Protein AF-A0A7S2RYT9-F1 (afdb_monomer)

pLDDT: mean 79.75, std 12.94, range [48.06, 96.94]

Mean predicted aligned error: 16.34 Å

Structure (mmCIF, N/CA/C/O backbone):
data_AF-A0A7S2RYT9-F1
#
_entry.id   AF-A0A7S2RYT9-F1
#
loop_
_atom_site.group_PDB
_atom_site.id
_atom_site.type_symbol
_atom_site.label_atom_id
_atom_site.label_alt_id
_atom_site.label_comp_id
_atom_site.label_asym_id
_atom_site.label_entity_id
_atom_site.label_seq_id
_atom_site.pdbx_PDB_ins_code
_atom_site.Cartn_x
_atom_site.Cartn_y
_atom_site.Cartn_z
_atom_site.occupancy
_atom_site.B_iso_or_equiv
_atom_site.auth_seq_id
_atom_site.auth_comp_id
_atom_site.auth_asym_id
_atom_site.auth_atom_id
_atom_site.pdbx_PDB_model_num
ATOM 1 N N . THR A 1 1 ? 2.478 -5.882 -42.757 1.00 48.06 1 THR A N 1
ATOM 2 C CA . THR A 1 1 ? 1.706 -5.914 -44.023 1.00 48.06 1 THR A CA 1
ATOM 3 C C . THR A 1 1 ? 2.138 -7.135 -44.823 1.00 48.06 1 THR A C 1
ATOM 5 O O . THR A 1 1 ? 3.184 -7.681 -44.511 1.00 48.06 1 THR A O 1
ATOM 8 N N . GLY A 1 2 ? 1.351 -7.644 -45.779 1.00 50.53 2 GLY A N 1
ATOM 9 C CA . GLY A 1 2 ? 1.711 -8.868 -46.529 1.00 50.53 2 GLY A CA 1
ATOM 10 C C . GLY A 1 2 ? 3.022 -8.771 -47.328 1.00 50.53 2 GLY A C 1
ATOM 11 O O . GLY A 1 2 ? 3.615 -9.798 -47.632 1.00 50.53 2 GLY A O 1
ATOM 12 N N . GLU A 1 3 ? 3.487 -7.551 -47.611 1.00 52.38 3 GLU A N 1
ATOM 13 C CA . GLU A 1 3 ? 4.778 -7.264 -48.254 1.00 52.38 3 GLU A CA 1
ATOM 14 C C . GLU A 1 3 ? 5.976 -7.451 -47.306 1.00 52.38 3 GLU A C 1
ATOM 16 O O . GLU A 1 3 ? 6.932 -8.114 -47.696 1.00 52.38 3 GLU A O 1
ATOM 21 N N . ASP A 1 4 ? 5.896 -7.010 -46.040 1.00 54.88 4 ASP A N 1
ATOM 22 C CA . ASP A 1 4 ? 7.002 -7.154 -45.067 1.00 54.88 4 ASP A CA 1
ATOM 23 C C . ASP A 1 4 ? 7.367 -8.624 -44.810 1.00 54.88 4 ASP A C 1
ATOM 25 O O . ASP A 1 4 ? 8.522 -8.965 -44.577 1.00 54.88 4 ASP A O 1
ATOM 29 N N . ALA A 1 5 ? 6.374 -9.519 -44.848 1.00 53.31 5 ALA A N 1
ATOM 30 C CA . ALA A 1 5 ? 6.583 -10.950 -44.628 1.00 53.31 5 ALA A CA 1
ATOM 31 C C . ALA A 1 5 ? 7.289 -11.637 -45.814 1.00 53.31 5 ALA A C 1
ATOM 33 O O . ALA A 1 5 ? 8.010 -12.612 -45.612 1.00 53.31 5 ALA A O 1
ATOM 34 N N . LEU A 1 6 ? 7.087 -11.133 -47.037 1.00 54.88 6 LEU A N 1
ATOM 35 C CA . LEU A 1 6 ? 7.753 -11.608 -48.255 1.00 54.88 6 LEU A CA 1
ATOM 36 C C . LEU A 1 6 ? 9.189 -11.077 -48.352 1.00 54.88 6 LEU A C 1
ATOM 38 O O . LEU A 1 6 ? 10.083 -11.827 -48.737 1.00 54.88 6 LEU A O 1
ATOM 42 N N . GLU A 1 7 ? 9.421 -9.826 -47.947 1.00 60.91 7 GLU A N 1
ATOM 43 C CA . GLU A 1 7 ? 10.764 -9.240 -47.839 1.00 60.91 7 GLU A CA 1
ATOM 44 C C . GLU A 1 7 ? 11.603 -9.950 -46.768 1.00 60.91 7 GLU A C 1
ATOM 46 O O . GLU A 1 7 ? 12.739 -10.339 -47.028 1.00 60.91 7 GLU A O 1
ATOM 51 N N . LEU A 1 8 ? 11.025 -10.218 -45.592 1.00 59.59 8 LEU A N 1
ATOM 52 C CA . LEU A 1 8 ? 11.724 -10.917 -44.512 1.00 59.59 8 LEU A CA 1
ATOM 53 C C . LEU A 1 8 ? 12.104 -12.355 -44.901 1.00 59.59 8 LEU A C 1
ATOM 55 O O . LEU A 1 8 ? 13.179 -12.824 -44.539 1.00 59.59 8 LEU A O 1
ATOM 59 N N . ALA A 1 9 ? 11.251 -13.051 -45.660 1.00 61.28 9 ALA A N 1
ATOM 60 C CA . ALA A 1 9 ? 11.528 -14.407 -46.134 1.00 61.28 9 ALA A CA 1
ATOM 61 C C . ALA A 1 9 ? 12.706 -14.462 -47.122 1.00 61.28 9 ALA A C 1
ATOM 63 O O . ALA A 1 9 ? 13.513 -15.382 -47.038 1.00 61.28 9 ALA A O 1
ATOM 64 N N . ALA A 1 10 ? 12.837 -13.469 -48.009 1.00 63.78 10 ALA A N 1
ATOM 65 C CA . ALA A 1 10 ? 13.975 -13.368 -48.923 1.00 63.78 10 ALA A CA 1
ATOM 66 C C . ALA A 1 10 ? 15.292 -13.085 -48.180 1.00 63.78 10 ALA A C 1
ATOM 68 O O . ALA A 1 10 ? 16.332 -13.627 -48.538 1.00 63.78 10 ALA A O 1
ATOM 69 N N . VAL A 1 11 ? 15.233 -12.290 -47.107 1.00 65.00 11 VAL A N 1
ATOM 70 C CA . VAL A 1 11 ? 16.397 -11.976 -46.264 1.00 65.00 11 VAL A CA 1
ATOM 71 C C . VAL A 1 11 ? 16.852 -13.188 -45.441 1.00 65.00 11 VAL A C 1
ATOM 73 O O . VAL A 1 11 ? 18.042 -13.332 -45.183 1.00 65.00 11 VAL A O 1
ATOM 76 N N . ILE A 1 12 ? 15.940 -14.089 -45.051 1.00 67.06 12 ILE A N 1
ATOM 77 C CA . ILE A 1 12 ? 16.274 -15.290 -44.263 1.00 67.06 12 ILE A CA 1
ATOM 78 C C . ILE A 1 12 ? 17.192 -16.256 -45.027 1.00 67.06 12 ILE A C 1
ATOM 80 O O . ILE A 1 12 ? 18.075 -16.854 -44.409 1.00 67.06 12 ILE A O 1
ATOM 84 N N . ASP A 1 13 ? 17.040 -16.368 -46.348 1.00 68.94 13 ASP A N 1
ATOM 85 C CA . ASP A 1 13 ? 17.908 -17.208 -47.191 1.00 68.94 13 ASP A CA 1
ATOM 86 C C . ASP A 1 13 ? 19.338 -16.644 -47.326 1.00 68.94 13 ASP A C 1
ATOM 88 O O . ASP A 1 13 ? 20.261 -17.372 -47.697 1.00 68.94 13 ASP A O 1
ATOM 92 N N . GLU A 1 14 ? 19.544 -15.372 -46.973 1.00 70.88 14 GLU A N 1
ATOM 93 C CA . GLU A 1 14 ? 20.850 -14.705 -46.937 1.00 70.88 14 GLU A CA 1
ATOM 94 C C . GLU A 1 14 ? 21.497 -14.736 -45.538 1.00 70.88 14 GLU A C 1
ATOM 96 O O . GLU A 1 14 ? 22.590 -14.206 -45.351 1.00 70.88 14 GLU A O 1
ATOM 101 N N . ILE A 1 15 ? 20.868 -15.372 -44.537 1.00 79.81 15 ILE A N 1
ATOM 102 C CA . ILE A 1 15 ? 21.403 -15.420 -43.170 1.00 79.81 15 ILE A CA 1
ATOM 103 C C . ILE A 1 15 ? 22.476 -16.502 -43.038 1.00 79.81 15 ILE A C 1
ATOM 105 O O . ILE A 1 15 ? 22.237 -17.703 -43.185 1.00 79.81 15 ILE A O 1
ATOM 109 N N . TRP A 1 16 ? 23.670 -16.072 -42.645 1.00 86.25 16 TRP A N 1
ATOM 110 C CA . TRP A 1 16 ? 24.762 -16.970 -42.295 1.00 86.25 16 TRP A CA 1
ATOM 111 C C . TRP A 1 16 ? 24.554 -17.610 -40.913 1.00 86.25 16 TRP A C 1
ATOM 113 O O . TRP A 1 16 ? 24.060 -16.961 -39.986 1.00 86.25 16 TRP A O 1
ATOM 123 N N . PRO A 1 17 ? 24.996 -18.867 -40.715 1.00 86.94 17 PRO A N 1
ATOM 124 C CA . PRO A 1 17 ? 25.180 -19.424 -39.381 1.00 86.94 17 PRO A CA 1
ATOM 125 C C . PRO A 1 17 ? 26.008 -18.475 -38.511 1.00 86.94 17 PRO A C 1
ATOM 127 O O . PRO A 1 17 ? 26.997 -17.918 -38.982 1.00 86.94 17 PRO A O 1
ATOM 130 N N . LEU A 1 18 ? 25.648 -18.337 -37.233 1.00 84.00 18 LEU A N 1
ATOM 131 C CA . LEU A 1 18 ? 26.269 -17.375 -36.312 1.00 84.00 18 LEU A CA 1
ATOM 132 C C . LEU A 1 18 ? 27.807 -17.452 -36.289 1.00 84.00 18 LEU A C 1
ATOM 134 O O . LEU A 1 18 ? 28.479 -16.439 -36.149 1.00 84.00 18 LEU A O 1
ATOM 138 N N . GLN A 1 19 ? 28.372 -18.649 -36.448 1.00 87.94 19 GLN A N 1
ATOM 139 C CA . GLN A 1 19 ? 29.818 -18.885 -36.443 1.00 87.94 19 GLN A CA 1
ATOM 140 C C . GLN A 1 19 ? 30.540 -18.341 -37.686 1.00 87.94 19 GLN A C 1
ATOM 142 O O . GLN A 1 19 ? 31.763 -18.238 -37.674 1.00 87.94 19 GLN A O 1
ATOM 147 N N . LEU A 1 20 ? 29.801 -18.057 -38.760 1.00 88.00 20 LEU A N 1
ATOM 148 C CA . LEU A 1 20 ? 30.312 -17.556 -40.037 1.00 88.00 20 LEU A CA 1
ATOM 149 C C . LEU A 1 20 ? 30.066 -16.056 -40.228 1.00 88.00 20 LEU A C 1
ATOM 151 O O . LEU A 1 20 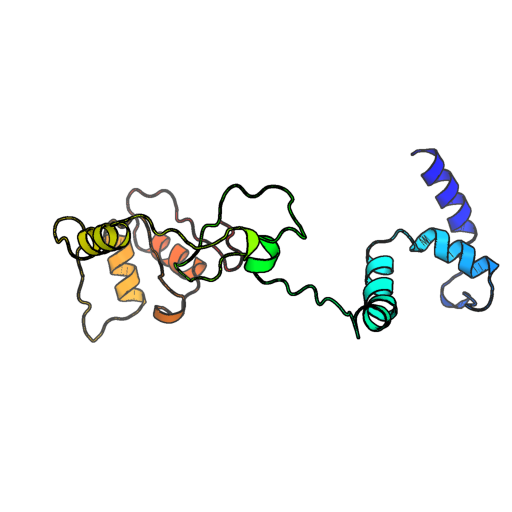? 30.505 -15.507 -41.234 1.00 88.00 20 LEU A O 1
ATOM 155 N N . VAL A 1 21 ? 29.393 -15.407 -39.275 1.00 88.50 21 VAL A N 1
ATOM 156 C CA . VAL A 1 21 ? 29.177 -13.960 -39.292 1.00 88.50 21 VAL A CA 1
ATOM 157 C C . VAL A 1 21 ? 30.508 -13.244 -39.073 1.00 88.50 21 VAL A C 1
ATOM 159 O O . VAL A 1 21 ? 31.136 -13.392 -38.021 1.00 88.50 21 VAL A O 1
ATOM 162 N N . ASP A 1 22 ? 30.920 -12.434 -40.048 1.00 88.69 22 ASP A N 1
ATOM 163 C CA . ASP A 1 22 ? 32.073 -11.542 -39.916 1.00 88.69 22 ASP A CA 1
ATOM 164 C C . ASP A 1 22 ? 31.611 -10.121 -39.580 1.00 88.69 22 ASP A C 1
ATOM 166 O O . ASP A 1 22 ? 31.038 -9.413 -40.404 1.00 88.69 22 ASP A O 1
ATOM 170 N N . LEU A 1 23 ? 31.920 -9.670 -38.363 1.00 88.69 23 LEU A N 1
ATOM 171 C CA . LEU A 1 23 ? 31.575 -8.327 -37.883 1.00 88.69 23 LEU A CA 1
ATOM 172 C C . LEU A 1 23 ? 32.286 -7.197 -38.648 1.00 88.69 23 LEU A C 1
ATOM 174 O O . LEU A 1 23 ? 31.945 -6.028 -38.469 1.00 88.69 23 LEU A O 1
ATOM 178 N N . LYS A 1 24 ? 33.304 -7.513 -39.457 1.00 92.06 24 LYS A N 1
ATOM 179 C CA . LYS A 1 24 ? 34.012 -6.545 -40.307 1.00 92.06 24 LYS A CA 1
ATOM 180 C C . LYS A 1 24 ? 33.413 -6.436 -41.707 1.00 92.06 24 LYS A C 1
ATOM 182 O O . LYS A 1 24 ? 33.780 -5.517 -42.440 1.00 92.06 24 LYS A O 1
ATOM 187 N N . ASP A 1 25 ? 32.525 -7.354 -42.079 1.00 92.00 25 ASP A N 1
ATOM 188 C CA . ASP A 1 25 ? 31.841 -7.341 -43.364 1.00 92.00 25 ASP A CA 1
ATOM 189 C C . ASP A 1 25 ? 30.588 -6.459 -43.281 1.00 92.00 25 ASP A C 1
ATOM 191 O O . ASP A 1 25 ? 29.583 -6.795 -42.652 1.00 92.00 25 ASP A O 1
ATOM 195 N N . MET A 1 26 ? 30.654 -5.295 -43.925 1.00 89.31 26 MET A N 1
ATOM 196 C CA . MET A 1 26 ? 29.582 -4.301 -43.881 1.00 89.31 26 MET A CA 1
ATOM 197 C C . MET A 1 26 ? 28.288 -4.776 -44.546 1.00 89.31 26 MET A C 1
ATOM 199 O O . MET A 1 26 ? 27.216 -4.331 -44.135 1.00 89.31 26 MET A O 1
ATOM 203 N N . GLU A 1 27 ? 28.360 -5.669 -45.535 1.00 86.44 27 GLU A N 1
ATOM 204 C CA . GLU A 1 27 ? 27.159 -6.187 -46.195 1.00 86.44 27 GLU A CA 1
ATOM 205 C C . GLU A 1 27 ? 26.425 -7.164 -45.268 1.00 86.44 27 GLU A C 1
ATOM 207 O O . GLU A 1 27 ? 25.215 -7.033 -45.075 1.00 86.44 27 GLU A O 1
ATOM 212 N N . GLN A 1 28 ? 27.158 -8.049 -44.577 1.00 88.19 28 GLN A N 1
ATOM 213 C CA . GLN A 1 28 ? 26.574 -8.930 -43.554 1.00 88.19 28 GLN A CA 1
ATOM 214 C C . GLN A 1 28 ? 25.973 -8.126 -42.397 1.00 88.19 28 GLN A C 1
ATOM 216 O O . GLN A 1 28 ? 24.849 -8.380 -41.959 1.00 88.19 28 GLN A O 1
ATOM 221 N N . MET A 1 29 ? 26.692 -7.105 -41.925 1.00 89.88 29 MET A N 1
ATOM 222 C CA . MET A 1 29 ? 26.221 -6.256 -40.832 1.00 89.88 29 MET A CA 1
ATOM 223 C C . MET A 1 29 ? 24.966 -5.463 -41.198 1.00 89.88 29 MET A C 1
ATOM 225 O O . MET A 1 29 ? 24.113 -5.247 -40.337 1.00 89.88 29 MET A O 1
ATOM 229 N N . LYS A 1 30 ? 24.809 -5.057 -42.461 1.00 87.50 30 LYS A N 1
ATOM 230 C CA . LYS A 1 30 ? 23.612 -4.358 -42.938 1.00 87.50 30 LYS A CA 1
ATOM 231 C C . LYS A 1 30 ? 22.374 -5.255 -42.899 1.00 87.50 30 LYS A C 1
ATOM 233 O O . LYS A 1 30 ? 21.328 -4.806 -42.430 1.00 87.50 30 LYS A O 1
ATOM 238 N N . VAL A 1 31 ? 22.509 -6.513 -43.323 1.00 87.00 31 VAL A N 1
ATOM 239 C CA . VAL A 1 31 ? 21.436 -7.519 -43.247 1.00 87.00 31 VAL A CA 1
ATOM 240 C C . VAL A 1 31 ? 21.038 -7.772 -41.791 1.00 87.00 31 VAL A C 1
ATOM 242 O O . VAL A 1 31 ? 19.865 -7.666 -41.430 1.00 87.00 31 VAL A O 1
ATOM 245 N N . LEU A 1 32 ? 22.018 -8.010 -40.914 1.00 88.06 32 LEU A N 1
ATOM 246 C CA . LEU A 1 32 ? 21.767 -8.215 -39.483 1.00 88.06 32 LEU A CA 1
ATOM 247 C C . LEU A 1 32 ? 21.120 -6.991 -38.827 1.00 88.06 32 LEU A C 1
ATOM 249 O O . LEU A 1 32 ? 20.212 -7.135 -38.011 1.00 88.06 32 LEU A O 1
ATOM 253 N N . TYR A 1 33 ? 21.540 -5.782 -39.200 1.00 87.50 33 TYR A N 1
ATOM 254 C CA . TYR A 1 33 ? 20.943 -4.554 -38.688 1.00 87.50 33 TYR A CA 1
ATOM 255 C C . TYR A 1 33 ? 19.464 -4.439 -39.068 1.00 87.50 33 TYR A C 1
ATOM 257 O O . TYR A 1 33 ? 18.642 -4.132 -38.208 1.00 87.50 33 TYR A O 1
ATOM 265 N N . GLN A 1 34 ? 19.091 -4.724 -40.317 1.00 86.12 34 GLN A N 1
ATOM 266 C CA . GLN A 1 34 ? 17.688 -4.680 -40.744 1.00 86.12 34 GLN A CA 1
ATOM 267 C C . GLN A 1 34 ? 16.808 -5.650 -39.942 1.00 86.12 34 GLN A C 1
ATOM 269 O O . GLN A 1 34 ? 15.707 -5.279 -39.539 1.00 86.12 34 GLN A O 1
ATOM 274 N N . LEU A 1 35 ? 17.323 -6.846 -39.640 1.00 85.94 35 LEU A N 1
ATOM 275 C CA . LEU A 1 35 ? 16.614 -7.867 -38.864 1.00 85.94 35 LEU A CA 1
ATOM 276 C C . LEU A 1 35 ? 16.501 -7.527 -37.372 1.00 85.94 35 LEU A C 1
ATOM 278 O O . LEU A 1 35 ? 15.471 -7.784 -36.751 1.00 85.94 35 LEU A O 1
ATOM 282 N N . LEU A 1 36 ? 17.564 -6.978 -36.781 1.00 88.75 36 LEU A N 1
ATOM 283 C CA . LEU A 1 36 ? 17.687 -6.846 -35.327 1.00 88.75 36 LEU A CA 1
ATOM 284 C C . LEU A 1 36 ? 17.327 -5.453 -34.795 1.00 88.75 36 LEU A C 1
ATOM 286 O O . LEU A 1 36 ? 16.941 -5.334 -33.635 1.00 88.75 36 LEU A O 1
ATOM 290 N N . SER A 1 37 ? 17.426 -4.402 -35.616 1.00 87.94 37 SER A N 1
ATOM 291 C CA . SER A 1 37 ? 17.282 -2.995 -35.186 1.00 87.94 37 SER A CA 1
ATOM 292 C C . SER A 1 37 ? 15.927 -2.646 -34.570 1.00 87.94 37 SER A C 1
ATOM 294 O O . SER A 1 37 ? 15.848 -1.716 -33.774 1.00 87.94 37 SER A O 1
ATOM 296 N N . HIS A 1 38 ? 14.874 -3.392 -34.904 1.00 85.19 38 HIS A N 1
ATOM 297 C CA . HIS A 1 38 ? 13.521 -3.165 -34.390 1.00 85.19 38 HIS A CA 1
ATOM 298 C C . HIS A 1 38 ? 13.123 -4.146 -33.279 1.00 85.19 38 HIS A C 1
ATOM 300 O O . HIS A 1 38 ? 12.004 -4.070 -32.769 1.00 85.19 38 HIS A O 1
ATOM 306 N N . LEU A 1 39 ? 14.010 -5.071 -32.888 1.00 88.75 39 LEU A N 1
ATOM 307 C CA . LEU A 1 39 ? 13.729 -6.008 -31.805 1.00 88.75 39 LEU A CA 1
ATOM 308 C C . LEU A 1 39 ? 13.870 -5.300 -30.451 1.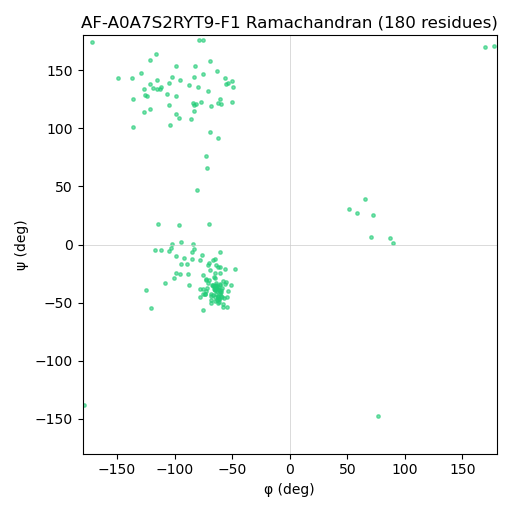00 88.75 39 LEU A C 1
ATOM 310 O O . LEU A 1 39 ? 14.964 -4.822 -30.137 1.00 88.75 39 LEU A O 1
ATOM 314 N N . PRO A 1 40 ? 12.821 -5.281 -29.604 1.00 89.81 40 PRO A N 1
ATOM 315 C CA . PRO A 1 40 ? 12.841 -4.546 -28.339 1.00 89.81 40 PRO A CA 1
ATOM 316 C C . PRO A 1 40 ? 14.029 -4.897 -27.440 1.00 89.81 40 PRO A C 1
ATOM 318 O O . PRO A 1 40 ? 14.649 -4.008 -26.876 1.00 89.81 40 PRO A O 1
ATOM 321 N N . HIS A 1 41 ? 14.394 -6.178 -27.369 1.00 92.69 41 HIS A N 1
ATOM 322 C CA . HIS A 1 41 ? 15.494 -6.681 -26.535 1.00 92.69 41 HIS A CA 1
ATOM 323 C C . HIS A 1 41 ? 16.870 -6.198 -27.024 1.00 92.69 41 HIS A C 1
ATOM 325 O O . HIS A 1 41 ? 17.764 -5.944 -26.223 1.00 92.69 41 HIS A O 1
ATOM 331 N N . VAL A 1 42 ? 17.047 -6.066 -28.344 1.00 92.81 42 VAL A N 1
ATOM 332 C CA . VAL A 1 42 ? 18.294 -5.561 -28.941 1.00 92.81 42 VAL A CA 1
ATOM 333 C C . VAL A 1 42 ? 18.401 -4.058 -28.720 1.00 92.81 42 VAL A C 1
ATOM 335 O O . VAL A 1 42 ? 19.462 -3.570 -28.340 1.00 92.81 42 VAL A O 1
ATOM 338 N N . VAL A 1 43 ? 17.294 -3.335 -28.909 1.00 92.69 43 VAL A N 1
ATOM 339 C CA . VAL A 1 43 ? 17.211 -1.895 -28.641 1.00 92.69 43 VAL A CA 1
ATOM 340 C C . VAL A 1 43 ? 17.486 -1.604 -27.167 1.00 92.69 43 VAL A C 1
ATOM 342 O O . VAL A 1 43 ? 18.302 -0.740 -26.865 1.00 92.69 43 VAL A O 1
ATOM 345 N N . GLU A 1 44 ? 16.861 -2.347 -26.255 1.00 92.88 44 GLU A N 1
ATOM 346 C CA . GLU A 1 44 ? 17.080 -2.234 -24.811 1.00 92.88 44 GLU A CA 1
ATOM 347 C C . GLU A 1 44 ? 18.551 -2.466 -24.450 1.00 92.88 44 GLU A C 1
ATOM 349 O O . GLU A 1 44 ? 19.164 -1.611 -23.815 1.00 92.88 44 GLU A O 1
ATOM 354 N N . HIS A 1 45 ? 19.149 -3.564 -24.926 1.00 93.38 45 HIS A N 1
ATOM 355 C CA . HIS A 1 45 ? 20.558 -3.856 -24.675 1.00 93.38 45 HIS A CA 1
ATOM 356 C C . HIS A 1 45 ? 21.489 -2.771 -25.236 1.00 93.38 45 HIS A C 1
ATOM 358 O O . HIS A 1 45 ? 22.429 -2.351 -24.562 1.00 93.38 45 HIS A O 1
ATOM 364 N N . TYR A 1 46 ? 21.220 -2.284 -26.452 1.00 92.44 46 TYR A N 1
ATOM 365 C CA . TYR A 1 46 ? 22.000 -1.215 -27.074 1.00 92.44 46 TYR A CA 1
ATOM 366 C C . TYR A 1 46 ? 21.930 0.090 -26.270 1.00 92.44 46 TYR A C 1
ATOM 368 O O . TYR A 1 46 ? 22.955 0.724 -26.007 1.00 92.44 46 TYR A O 1
ATOM 376 N N . LEU A 1 47 ? 20.723 0.477 -25.854 1.00 91.00 47 LEU A N 1
ATOM 377 C CA . LEU A 1 47 ? 20.511 1.675 -25.054 1.00 91.00 47 LEU A CA 1
ATOM 378 C C . LEU A 1 47 ? 21.200 1.565 -23.692 1.00 91.00 47 LEU A C 1
ATOM 380 O O . LEU A 1 47 ? 21.934 2.475 -23.328 1.00 91.00 47 LEU A O 1
ATOM 384 N N . ASP A 1 48 ? 21.029 0.456 -22.977 1.00 90.75 48 ASP A N 1
ATOM 385 C CA . ASP A 1 48 ? 21.537 0.296 -21.610 1.00 90.75 48 ASP A CA 1
ATOM 386 C C . ASP A 1 48 ? 23.054 0.070 -21.543 1.00 90.75 48 ASP A C 1
ATOM 388 O O . ASP A 1 48 ? 23.733 0.607 -20.671 1.00 90.75 48 ASP A O 1
ATOM 392 N N . SER A 1 49 ? 23.620 -0.690 -22.485 1.00 93.19 49 SER A N 1
ATOM 393 C CA . SER A 1 49 ? 25.043 -1.058 -22.445 1.00 93.19 49 SER A CA 1
ATOM 394 C C . SER A 1 49 ? 25.964 -0.052 -23.134 1.00 93.19 49 SER A C 1
ATOM 396 O O . SER A 1 49 ? 27.144 0.012 -22.790 1.00 93.19 49 SER A O 1
ATOM 398 N N . PHE A 1 50 ? 25.458 0.725 -24.100 1.00 90.69 50 PHE A N 1
ATOM 399 C CA . PHE A 1 50 ? 26.290 1.625 -24.908 1.00 90.69 50 PHE A CA 1
ATOM 400 C C . PHE A 1 50 ? 25.858 3.086 -24.790 1.00 90.69 50 PHE A C 1
ATOM 402 O O . PHE A 1 50 ? 26.675 3.927 -24.427 1.00 90.69 50 PHE A O 1
ATOM 409 N N . ILE A 1 51 ? 24.586 3.399 -25.059 1.00 91.25 51 ILE A N 1
ATOM 410 C CA . ILE A 1 51 ? 24.140 4.799 -25.143 1.00 91.25 51 ILE A CA 1
ATOM 411 C C . ILE A 1 51 ? 24.021 5.447 -23.765 1.00 91.25 51 ILE A C 1
ATOM 413 O O . ILE A 1 51 ? 24.655 6.467 -23.512 1.00 91.25 51 ILE A O 1
ATOM 417 N N . PHE A 1 52 ? 23.237 4.873 -22.855 1.00 87.69 52 PHE A N 1
ATOM 418 C CA . PHE A 1 52 ? 22.959 5.469 -21.551 1.00 87.69 52 PHE A CA 1
ATOM 419 C C . PHE A 1 52 ? 24.208 5.676 -20.689 1.00 87.69 52 PHE A C 1
ATOM 421 O O . PHE A 1 52 ? 24.314 6.750 -20.098 1.00 87.69 52 PHE A O 1
ATOM 428 N N . PRO A 1 53 ? 25.194 4.765 -20.624 1.00 86.81 53 PRO A N 1
ATOM 429 C CA . PRO A 1 53 ? 26.422 5.029 -19.882 1.00 86.81 53 PRO A CA 1
ATOM 430 C C . PRO A 1 53 ? 27.166 6.267 -20.397 1.00 86.81 53 PRO A C 1
ATOM 432 O O . PRO A 1 53 ? 27.684 7.044 -19.598 1.00 86.81 53 PRO A O 1
ATOM 435 N N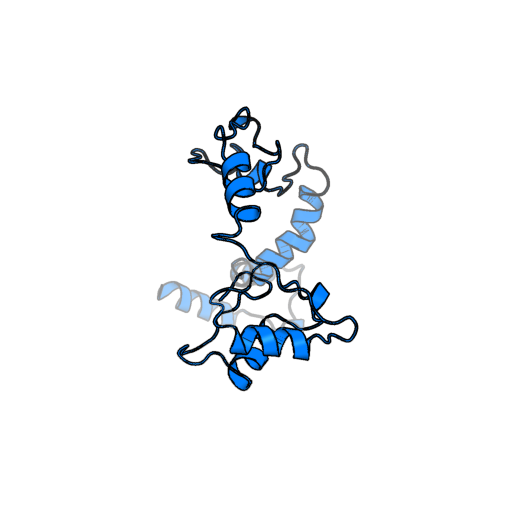 . GLU A 1 54 ? 27.176 6.497 -21.712 1.00 83.25 54 GLU A N 1
ATOM 436 C CA . GLU A 1 54 ? 27.838 7.654 -22.320 1.00 83.25 54 GLU A CA 1
ATOM 437 C C . GLU A 1 54 ? 27.008 8.940 -22.167 1.00 83.25 54 GLU A C 1
ATOM 439 O O . GLU A 1 54 ? 27.529 9.982 -21.769 1.00 83.25 54 GLU A O 1
ATOM 444 N N . THR A 1 55 ? 25.697 8.877 -22.418 1.00 79.50 55 THR A N 1
ATOM 445 C CA . THR A 1 55 ? 24.819 10.060 -22.448 1.00 79.50 55 THR A CA 1
ATOM 446 C C . THR A 1 55 ? 24.199 10.427 -21.099 1.00 79.50 55 THR A C 1
ATOM 448 O O . THR A 1 55 ? 23.684 11.535 -20.935 1.00 79.50 55 THR A O 1
ATOM 451 N N . CYS A 1 56 ? 24.200 9.514 -20.128 1.00 71.50 56 CYS A N 1
ATOM 452 C CA . CYS A 1 56 ? 23.563 9.702 -18.820 1.00 71.50 56 CYS A CA 1
ATOM 453 C C . CYS A 1 56 ? 24.568 9.795 -17.659 1.00 71.50 56 CYS A C 1
ATOM 455 O O . CYS A 1 56 ? 24.154 10.100 -16.541 1.00 71.50 56 CYS A O 1
ATOM 457 N N . ALA A 1 57 ? 25.877 9.610 -17.890 1.00 69.06 57 ALA A N 1
ATOM 458 C CA . ALA A 1 57 ? 26.899 9.770 -16.846 1.00 69.06 57 ALA A CA 1
ATOM 459 C C . ALA A 1 57 ? 26.972 11.206 -16.294 1.00 69.06 57 ALA A C 1
ATOM 461 O O . ALA A 1 57 ? 27.101 11.411 -15.082 1.00 69.06 57 ALA A O 1
ATOM 462 N N . HIS A 1 58 ? 26.857 12.212 -17.167 1.00 63.59 58 HIS A N 1
ATOM 463 C CA . HIS A 1 58 ? 26.861 13.629 -16.801 1.00 63.59 58 HIS A CA 1
ATOM 464 C C . HIS A 1 58 ? 25.768 14.377 -17.563 1.00 63.59 58 HIS A C 1
ATOM 466 O O . HIS A 1 58 ? 25.937 14.739 -18.723 1.00 63.59 58 HIS A O 1
ATOM 472 N N . GLN A 1 59 ? 24.652 14.649 -16.891 1.00 58.19 59 GLN A N 1
ATOM 473 C CA . GLN A 1 59 ? 23.612 15.535 -17.406 1.00 58.19 59 GLN A CA 1
ATOM 474 C C . GLN A 1 59 ? 23.557 16.800 -16.550 1.00 58.19 59 GLN A C 1
ATOM 476 O O . GLN A 1 59 ? 23.572 16.726 -15.321 1.00 58.19 59 GLN A O 1
ATOM 481 N N . GLY A 1 60 ? 23.492 17.968 -17.200 1.00 59.66 60 GLY A N 1
ATOM 482 C CA . GLY A 1 60 ? 23.291 19.254 -16.516 1.00 59.66 60 GLY A CA 1
ATOM 483 C C . GLY A 1 60 ? 21.929 19.356 -15.816 1.00 59.66 60 GLY A C 1
ATOM 484 O O . GLY A 1 60 ? 21.759 20.177 -14.920 1.00 59.66 60 GLY A O 1
ATOM 485 N N . LEU A 1 61 ? 20.991 18.485 -16.193 1.00 57.25 61 LEU A N 1
ATOM 486 C CA . LEU A 1 61 ? 19.696 18.274 -15.564 1.00 57.25 61 LEU A CA 1
ATOM 487 C C . LEU A 1 61 ? 19.570 16.778 -15.257 1.00 57.25 61 LEU A C 1
ATOM 489 O O . LEU A 1 61 ? 19.545 15.967 -16.176 1.00 57.25 61 LEU A O 1
ATOM 493 N N . LYS A 1 62 ? 19.519 16.404 -13.977 1.00 57.06 62 LYS A N 1
ATOM 494 C CA . LYS A 1 62 ? 19.171 15.036 -13.580 1.00 57.06 62 LYS A CA 1
ATOM 495 C C . LYS A 1 62 ? 17.656 14.923 -13.557 1.00 57.06 62 LYS A C 1
ATOM 497 O O . LYS A 1 62 ? 17.028 15.620 -12.771 1.00 57.06 62 LYS A O 1
ATOM 502 N N . LEU A 1 63 ? 17.093 14.023 -14.357 1.00 55.78 63 LEU A N 1
ATOM 503 C CA . LEU A 1 63 ? 15.719 13.569 -14.156 1.00 55.78 63 LEU A CA 1
ATOM 504 C C . LEU A 1 63 ? 15.696 12.744 -12.866 1.00 55.78 63 LEU A C 1
ATOM 506 O O . LEU A 1 63 ? 16.099 11.582 -12.848 1.00 55.78 63 LEU A O 1
ATOM 510 N N . SER A 1 64 ? 15.310 13.373 -11.760 1.00 55.56 64 SER A N 1
ATOM 511 C CA . SER A 1 64 ? 15.104 12.686 -10.492 1.00 55.56 64 SER A CA 1
ATOM 512 C C . SER A 1 64 ? 13.620 12.381 -10.378 1.00 55.56 64 SER A C 1
ATOM 514 O O . SER A 1 64 ? 12.817 13.279 -10.156 1.00 55.56 64 SER A O 1
ATOM 516 N N . ALA A 1 65 ? 13.238 11.112 -10.504 1.00 55.00 65 ALA A N 1
ATOM 517 C CA . ALA A 1 65 ? 11.852 10.696 -10.326 1.00 55.00 65 ALA A CA 1
ATOM 518 C C . ALA A 1 65 ? 11.463 10.734 -8.836 1.00 55.00 65 ALA A C 1
ATOM 520 O O . ALA A 1 65 ? 11.400 9.707 -8.165 1.00 55.00 65 ALA A O 1
ATOM 521 N N . CYS A 1 66 ? 11.224 11.927 -8.292 1.00 62.69 66 CYS A N 1
ATOM 522 C CA . CYS A 1 66 ? 10.451 12.089 -7.066 1.00 62.69 66 CYS A CA 1
ATOM 523 C C . CYS A 1 66 ? 9.013 12.482 -7.433 1.00 62.69 66 CYS A C 1
ATOM 525 O O . CYS A 1 66 ? 8.767 13.074 -8.486 1.00 62.69 66 CYS A O 1
ATOM 527 N N . GLY A 1 67 ? 8.040 12.169 -6.570 1.00 61.75 67 GLY A N 1
ATOM 528 C CA . GLY A 1 67 ? 6.628 12.500 -6.822 1.00 61.75 67 GLY A CA 1
ATOM 529 C C . GLY A 1 67 ? 6.378 13.997 -7.071 1.00 61.75 67 GLY A C 1
ATOM 530 O O . GLY A 1 67 ? 5.403 14.362 -7.723 1.00 61.75 67 GLY A O 1
ATOM 531 N N . GLN A 1 68 ? 7.293 14.859 -6.620 1.00 65.19 68 GLN A N 1
ATOM 532 C CA . GLN A 1 68 ? 7.269 16.294 -6.875 1.00 65.19 68 GLN A CA 1
ATOM 533 C C . GLN A 1 68 ? 7.623 16.644 -8.333 1.00 65.19 68 GLN A C 1
ATOM 535 O O . GLN A 1 68 ? 6.986 17.521 -8.907 1.00 65.19 68 GLN A O 1
ATOM 540 N N . GLU A 1 69 ? 8.566 15.939 -8.970 1.00 69.00 69 GLU A N 1
ATOM 541 C CA . GLU A 1 69 ? 8.888 16.156 -10.392 1.00 69.00 69 GLU A CA 1
ATOM 542 C C . GLU A 1 69 ? 7.798 15.617 -11.323 1.00 69.00 69 GLU A C 1
ATOM 544 O O . GLU A 1 69 ? 7.526 16.220 -12.361 1.00 69.00 69 GLU A O 1
ATOM 549 N N . LEU A 1 70 ? 7.095 14.551 -10.916 1.00 66.00 70 LEU A N 1
ATOM 550 C CA . LEU A 1 70 ? 5.902 14.073 -11.627 1.00 66.00 70 LEU 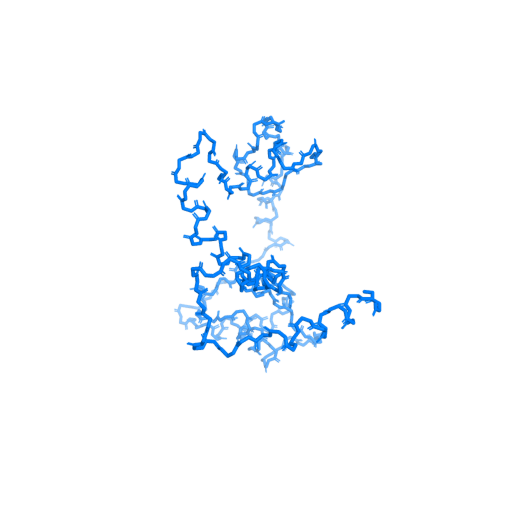A CA 1
ATOM 551 C C . LEU A 1 70 ? 4.798 15.140 -11.663 1.00 66.00 70 LEU A C 1
ATOM 553 O O . LEU A 1 70 ? 4.079 15.264 -12.650 1.00 66.00 70 LEU A O 1
ATOM 557 N N . GLY A 1 71 ? 4.684 15.927 -10.592 1.00 65.19 71 GLY A N 1
ATOM 558 C CA . GLY A 1 71 ? 3.795 17.082 -10.521 1.00 65.19 71 GLY A CA 1
ATOM 559 C C . GLY A 1 71 ? 4.375 18.371 -11.117 1.00 65.19 71 GLY A C 1
ATOM 560 O O . GLY A 1 71 ? 3.693 19.395 -11.068 1.00 65.19 71 GLY A O 1
ATOM 561 N N . GLY A 1 72 ? 5.599 18.350 -11.653 1.00 69.62 72 GLY A N 1
ATOM 562 C CA . GLY A 1 72 ? 6.253 19.493 -12.289 1.00 69.62 72 GLY A CA 1
ATOM 563 C C . GLY A 1 72 ? 5.757 19.756 -13.717 1.00 69.62 72 GLY A C 1
ATOM 564 O O . GLY A 1 72 ? 4.953 19.012 -14.282 1.00 69.62 72 GLY A O 1
ATOM 565 N N . SER A 1 73 ? 6.244 20.833 -14.336 1.00 73.00 73 SER A N 1
ATOM 566 C CA . SER A 1 73 ? 5.890 21.205 -15.719 1.00 73.00 73 SER A CA 1
ATOM 567 C C . SER A 1 73 ? 6.585 20.360 -16.792 1.00 73.00 73 SER A C 1
ATOM 569 O O . SER A 1 73 ? 6.236 20.463 -17.964 1.00 73.00 73 SER A O 1
ATOM 571 N N . LEU A 1 74 ? 7.550 19.523 -16.403 1.00 70.06 74 LEU A N 1
ATOM 572 C CA . LEU A 1 74 ? 8.366 18.738 -17.328 1.00 70.06 74 LEU A CA 1
ATOM 573 C C . LEU A 1 74 ? 7.582 17.603 -18.008 1.00 70.06 74 LEU A C 1
ATOM 575 O O . LEU A 1 74 ? 7.863 17.279 -19.159 1.00 70.06 74 LEU A O 1
ATOM 579 N N . LEU A 1 75 ? 6.606 17.006 -17.311 1.00 69.19 75 LEU A N 1
ATOM 580 C CA . LEU A 1 75 ? 5.850 15.844 -17.803 1.00 69.19 75 LEU A CA 1
ATOM 581 C C . LEU A 1 75 ? 4.401 16.166 -18.187 1.00 69.19 75 LEU A C 1
ATOM 583 O O . LEU A 1 75 ? 3.874 15.561 -19.119 1.00 69.19 75 LEU A O 1
ATOM 587 N N . PHE A 1 76 ? 3.750 17.114 -17.503 1.00 74.31 76 PHE A N 1
ATOM 588 C CA . PHE A 1 76 ? 2.341 17.435 -17.740 1.00 74.31 76 PHE A CA 1
ATOM 589 C C . PHE A 1 76 ? 2.085 18.946 -17.770 1.00 74.31 76 PHE A C 1
ATOM 591 O O . PHE A 1 76 ? 2.326 19.656 -16.792 1.00 74.31 76 PHE A O 1
ATOM 598 N N . ASP A 1 77 ? 1.484 19.427 -18.862 1.00 73.75 77 ASP A N 1
ATOM 599 C CA . ASP A 1 77 ? 1.097 20.838 -19.030 1.00 73.75 77 ASP A CA 1
ATOM 600 C C . ASP A 1 77 ? -0.019 21.268 -18.064 1.00 73.75 77 ASP A C 1
ATOM 602 O O . ASP A 1 77 ? -0.045 22.404 -17.581 1.00 73.75 77 ASP A O 1
ATOM 606 N N . ARG A 1 78 ? -0.955 20.358 -17.761 1.00 73.44 78 ARG A N 1
ATOM 607 C CA . ARG A 1 78 ? -2.113 20.619 -16.896 1.00 73.44 78 ARG A CA 1
ATOM 608 C C . ARG A 1 78 ? -2.099 19.733 -15.660 1.00 73.44 78 ARG A C 1
ATOM 610 O O . ARG A 1 78 ? -1.927 18.523 -15.756 1.00 73.44 78 ARG A O 1
ATOM 617 N N . ARG A 1 79 ? -2.369 20.353 -14.511 1.00 73.25 79 ARG A N 1
ATOM 618 C CA . ARG A 1 79 ? -2.456 19.716 -13.191 1.00 73.25 79 ARG A CA 1
ATOM 619 C C . ARG A 1 79 ? -3.803 20.067 -12.577 1.00 73.25 79 ARG A C 1
ATOM 621 O O . ARG A 1 79 ? -4.175 21.237 -12.555 1.00 73.25 79 ARG A O 1
ATOM 628 N N . LEU A 1 80 ? -4.538 19.058 -12.119 1.00 73.31 80 LEU A N 1
ATOM 629 C CA . LEU A 1 80 ? -5.858 19.246 -11.505 1.00 73.31 80 LEU A CA 1
ATOM 630 C C . LEU A 1 80 ? -5.784 19.314 -9.974 1.00 73.31 80 LEU A C 1
ATOM 632 O O . LEU A 1 80 ? -6.639 19.930 -9.349 1.00 73.31 80 LEU A O 1
ATOM 636 N N . GLY A 1 81 ? -4.752 18.718 -9.378 1.00 65.25 81 GLY A N 1
ATOM 637 C CA . GLY A 1 81 ? -4.529 18.708 -7.939 1.00 65.25 81 GLY A CA 1
ATOM 638 C C . GLY A 1 81 ? -3.423 17.729 -7.562 1.00 65.25 81 GLY A C 1
ATOM 639 O O . GLY A 1 81 ? -2.971 16.943 -8.394 1.00 65.25 81 GLY A O 1
ATOM 640 N N . PHE A 1 82 ? -2.996 17.792 -6.306 1.00 68.81 82 PHE A N 1
ATOM 641 C CA . PHE A 1 82 ? -2.045 16.864 -5.706 1.00 68.81 82 PHE A CA 1
ATOM 642 C C . PHE A 1 82 ? -2.671 16.314 -4.423 1.00 68.81 82 PHE A C 1
ATOM 644 O O . PHE A 1 82 ? -3.230 17.081 -3.640 1.00 68.81 82 PHE A O 1
ATOM 651 N N . SER A 1 83 ? -2.604 14.999 -4.227 1.00 64.75 83 SER A N 1
ATOM 652 C CA . SER A 1 83 ? -3.090 14.320 -3.025 1.00 64.75 83 SER A CA 1
ATOM 653 C C . SER A 1 83 ? -1.940 13.521 -2.433 1.00 64.75 83 SER A C 1
ATOM 655 O O . SER A 1 83 ? -1.311 12.738 -3.140 1.00 64.75 83 SER A O 1
ATOM 657 N N . GLY A 1 84 ? -1.665 13.717 -1.149 1.00 63.94 84 GLY A N 1
ATOM 658 C CA . GLY A 1 84 ? -0.582 13.050 -0.437 1.00 63.94 84 GLY A CA 1
ATOM 659 C C . GLY A 1 84 ? -0.651 13.338 1.057 1.00 63.94 84 GLY A C 1
ATOM 660 O O . GLY A 1 84 ? -1.472 14.137 1.509 1.00 63.94 84 GLY A O 1
ATOM 661 N N . THR A 1 85 ? 0.213 12.683 1.829 1.00 59.28 85 THR A N 1
ATOM 662 C CA . THR A 1 85 ? 0.406 12.985 3.250 1.00 59.28 85 THR A CA 1
ATOM 663 C C . THR A 1 85 ? 0.757 14.467 3.414 1.00 59.28 85 THR A C 1
ATOM 665 O O . THR A 1 85 ? 1.541 14.976 2.605 1.00 59.28 85 THR A O 1
ATOM 668 N N . PRO A 1 86 ? 0.192 15.167 4.421 1.00 55.06 86 PRO A N 1
ATOM 669 C CA . PRO A 1 86 ? 0.397 16.596 4.631 1.00 55.06 86 PRO A CA 1
ATOM 670 C C . PRO A 1 86 ? 1.877 16.862 4.900 1.00 55.06 86 PRO A C 1
ATOM 672 O O . PRO A 1 86 ? 2.385 16.755 6.012 1.00 55.06 86 PRO A O 1
ATOM 675 N N . SER A 1 87 ? 2.583 17.145 3.823 1.00 59.81 87 SER A N 1
ATOM 676 C CA . SER A 1 87 ? 3.979 17.511 3.782 1.00 59.81 87 SER A CA 1
ATOM 677 C C . SER A 1 87 ? 4.060 18.666 2.801 1.00 59.81 87 SER A C 1
ATOM 679 O O . SER A 1 87 ? 3.359 18.682 1.787 1.00 59.81 87 SER A O 1
ATOM 681 N N . ASP A 1 88 ? 4.918 19.641 3.079 1.00 60.50 88 ASP A N 1
ATOM 682 C CA . ASP A 1 88 ? 5.108 20.804 2.202 1.00 60.50 88 ASP A CA 1
ATOM 683 C C . ASP A 1 88 ? 5.808 20.444 0.871 1.00 60.50 88 ASP A C 1
ATOM 685 O O . ASP A 1 88 ? 6.310 21.313 0.160 1.00 60.50 88 ASP A O 1
ATOM 689 N N . LEU A 1 89 ? 5.829 19.159 0.505 1.00 61.81 89 LEU A N 1
ATOM 690 C CA . LEU A 1 89 ? 6.417 18.594 -0.705 1.00 61.81 89 LEU A CA 1
ATOM 691 C C . LEU A 1 89 ? 5.493 18.766 -1.920 1.00 61.81 89 LEU A C 1
ATOM 693 O O . LEU A 1 89 ? 5.261 17.830 -2.684 1.00 61.81 89 LEU A O 1
ATOM 697 N N . LEU A 1 90 ? 4.951 19.969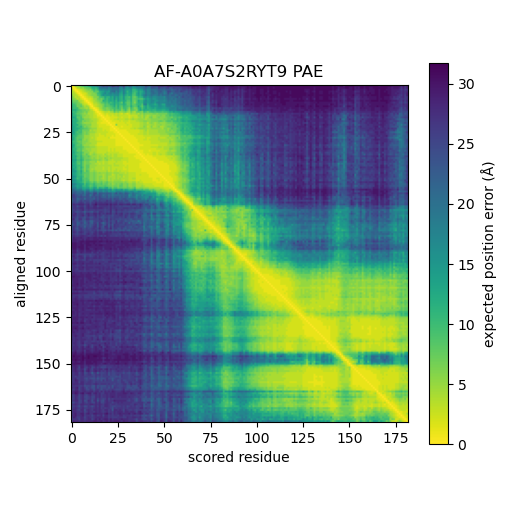 -2.109 1.00 71.94 90 LEU A N 1
ATOM 698 C CA . LEU A 1 90 ? 4.271 20.308 -3.354 1.00 71.94 90 LEU A CA 1
ATOM 699 C C . LEU A 1 90 ? 5.285 20.745 -4.422 1.00 71.94 90 LEU A C 1
ATOM 701 O O . LEU A 1 90 ? 6.261 21.430 -4.102 1.00 71.94 90 LEU A O 1
ATOM 705 N N . PRO A 1 91 ? 5.057 20.406 -5.705 1.00 70.88 91 PRO A N 1
ATOM 706 C CA . PRO A 1 91 ? 5.755 21.040 -6.819 1.00 70.88 91 PRO A CA 1
ATOM 707 C C . PRO A 1 91 ? 5.707 22.564 -6.680 1.00 70.88 91 PRO A C 1
ATOM 709 O O . PRO A 1 91 ? 4.650 23.121 -6.370 1.00 70.88 91 PRO A O 1
ATOM 712 N N . VAL A 1 92 ? 6.837 23.242 -6.902 1.00 72.50 92 VAL A N 1
ATOM 713 C CA . VAL A 1 92 ? 6.955 24.706 -6.731 1.00 72.50 92 VAL A CA 1
ATOM 714 C C . VAL A 1 92 ? 5.908 25.444 -7.576 1.00 72.50 92 VAL A C 1
ATOM 716 O O . VAL A 1 92 ? 5.373 26.475 -7.170 1.00 72.50 92 VAL A O 1
ATOM 719 N N . GLU A 1 93 ? 5.556 24.873 -8.724 1.00 75.00 93 GLU A N 1
ATOM 720 C CA . GLU A 1 93 ? 4.579 25.370 -9.686 1.00 75.00 93 GLU A CA 1
ATOM 721 C C . GLU A 1 93 ? 3.130 25.316 -9.179 1.00 75.00 93 GLU A C 1
ATOM 723 O O . GLU A 1 93 ? 2.282 26.043 -9.695 1.00 75.00 93 GLU A O 1
ATOM 728 N N . LEU A 1 94 ? 2.826 24.471 -8.185 1.00 74.56 94 LEU A N 1
ATOM 729 C CA . LEU A 1 94 ? 1.515 24.423 -7.522 1.00 74.56 94 LEU A CA 1
ATOM 730 C C . LEU A 1 94 ? 1.397 25.443 -6.379 1.00 74.56 94 LEU A C 1
ATOM 732 O O . LEU A 1 94 ? 0.309 25.644 -5.837 1.00 74.56 94 LEU A O 1
ATOM 736 N N . GLY A 1 95 ? 2.489 26.134 -6.044 1.00 78.31 95 GLY A N 1
ATOM 737 C CA . GLY A 1 95 ? 2.523 27.147 -5.000 1.00 78.31 95 GLY A CA 1
ATOM 738 C C . GLY A 1 95 ? 2.536 26.548 -3.594 1.00 78.31 95 GLY A C 1
ATOM 739 O O . GLY A 1 95 ? 3.139 25.510 -3.338 1.00 78.31 95 GLY A O 1
ATOM 740 N N . ARG A 1 96 ? 1.914 27.252 -2.643 1.00 76.50 96 ARG A N 1
ATOM 741 C CA . ARG A 1 96 ? 1.870 26.821 -1.238 1.00 76.50 96 ARG A CA 1
ATOM 742 C C . ARG A 1 96 ? 0.691 25.894 -0.998 1.00 76.50 96 ARG A C 1
ATOM 744 O O . ARG A 1 96 ? -0.422 26.205 -1.423 1.00 76.50 96 ARG A O 1
ATOM 751 N N . CYS A 1 97 ? 0.929 24.826 -0.241 1.00 76.69 97 CYS A N 1
ATOM 752 C CA . CYS A 1 97 ? -0.137 23.935 0.191 1.00 76.69 97 CYS A CA 1
ATOM 753 C C . CYS A 1 97 ? -1.142 24.714 1.041 1.00 76.69 97 CYS A C 1
ATOM 755 O O . CYS A 1 97 ? -0.771 25.386 2.007 1.00 76.69 97 CYS A O 1
ATOM 757 N N . GLN A 1 98 ? -2.411 24.665 0.645 1.00 76.81 98 GLN A N 1
ATOM 758 C CA . GLN A 1 98 ? -3.506 25.239 1.412 1.00 76.81 98 GLN A CA 1
ATOM 759 C C . GLN A 1 98 ? -4.246 24.103 2.097 1.00 76.81 98 GLN A C 1
ATOM 761 O O . GLN A 1 98 ? -5.022 23.383 1.474 1.00 76.81 98 GLN A O 1
ATOM 766 N N . TYR A 1 99 ? -3.990 23.950 3.390 1.00 77.94 99 TYR A N 1
ATOM 767 C CA . TYR A 1 99 ? -4.689 22.971 4.203 1.00 77.94 99 TYR A CA 1
ATOM 768 C C . TYR A 1 99 ? -6.135 23.415 4.425 1.00 77.94 99 TYR A C 1
ATOM 770 O O . TYR A 1 99 ? -6.401 24.563 4.801 1.00 77.94 99 TYR A O 1
ATOM 778 N N . GLU A 1 100 ? -7.078 22.501 4.207 1.00 82.81 100 GLU A N 1
ATOM 779 C CA . GLU A 1 100 ? -8.481 22.750 4.513 1.00 82.81 100 GLU A CA 1
ATOM 780 C C . GLU A 1 100 ? -8.642 22.986 6.020 1.00 82.81 100 GLU A C 1
ATOM 782 O O . GLU A 1 100 ? -8.294 22.147 6.861 1.00 82.81 100 GLU A O 1
ATOM 787 N N . LYS A 1 101 ? -9.182 24.155 6.378 1.00 88.00 101 LYS A N 1
ATOM 788 C CA . LYS A 1 101 ? -9.360 24.537 7.777 1.00 88.00 101 LYS A CA 1
ATOM 789 C C . LYS A 1 101 ? -10.266 23.531 8.486 1.00 88.00 101 LYS A C 1
ATOM 791 O O . LYS A 1 101 ? -11.439 23.399 8.159 1.00 88.00 101 LYS A O 1
ATOM 796 N N . GLY A 1 102 ? -9.737 22.915 9.539 1.00 88.06 102 GLY A N 1
ATOM 797 C CA . GLY A 1 102 ? -10.489 21.993 10.387 1.00 88.06 102 GLY A CA 1
ATOM 798 C C . GLY A 1 102 ? -10.447 20.534 9.937 1.00 88.06 102 GLY A C 1
ATOM 799 O O . GLY A 1 102 ? -11.030 19.711 10.637 1.00 88.06 102 GLY A O 1
ATOM 800 N N . SER A 1 103 ? -9.734 20.196 8.854 1.00 86.25 103 SER A N 1
ATOM 801 C CA . SER A 1 103 ? -9.536 18.803 8.423 1.00 86.25 103 SER A CA 1
ATOM 802 C C . SER A 1 103 ? -8.958 17.936 9.552 1.00 86.25 103 SER A C 1
ATOM 804 O O . SER A 1 103 ? -9.589 16.970 9.985 1.00 86.25 103 SER A O 1
ATOM 806 N N . ASP A 1 104 ? -7.837 18.356 10.145 1.00 87.00 104 ASP A N 1
ATOM 807 C CA . ASP A 1 104 ? -7.198 17.620 11.247 1.00 87.00 104 ASP A CA 1
ATOM 808 C C . ASP A 1 104 ? -8.078 17.576 12.499 1.00 87.00 104 ASP A C 1
ATOM 810 O O . ASP A 1 104 ? -8.155 16.563 13.191 1.00 87.00 104 ASP A O 1
ATOM 814 N N . GLY A 1 105 ? -8.798 18.667 12.775 1.00 92.44 105 GLY A N 1
ATOM 815 C CA . GLY A 1 105 ? -9.751 18.727 13.881 1.00 92.44 105 GLY A CA 1
ATOM 816 C C . GLY A 1 105 ? -10.892 17.724 13.710 1.00 92.44 105 GLY A C 1
ATOM 817 O O . GLY A 1 105 ? -11.306 17.096 14.680 1.00 92.44 105 GLY A O 1
ATOM 818 N N . LYS A 1 106 ? -11.368 17.526 12.475 1.00 92.38 106 LYS A N 1
ATOM 819 C CA . LYS A 1 106 ? -12.389 16.533 12.131 1.00 92.38 106 LYS A CA 1
ATOM 820 C C . LYS A 1 106 ? -11.851 15.109 12.277 1.00 92.38 106 LYS A C 1
ATOM 822 O O . LYS A 1 106 ? -12.540 14.270 12.852 1.00 92.38 106 LYS A O 1
ATOM 827 N N . MET A 1 107 ? -10.622 14.854 11.824 1.00 91.25 107 MET A N 1
ATOM 828 C CA . MET A 1 107 ? -9.939 13.575 12.038 1.00 91.25 107 MET A CA 1
ATOM 829 C C . MET A 1 107 ? -9.823 13.264 13.536 1.00 91.25 107 MET A C 1
ATOM 831 O O . MET A 1 107 ? -10.295 12.223 13.983 1.00 91.25 107 MET A O 1
ATOM 835 N N . LEU A 1 108 ? -9.270 14.186 14.330 1.00 94.00 108 LEU A N 1
ATOM 836 C CA . LEU A 1 108 ? -9.137 14.018 15.779 1.00 94.00 108 LEU A CA 1
ATOM 837 C C . LEU A 1 108 ? -10.492 13.838 16.465 1.00 94.00 108 LEU A C 1
ATOM 839 O O . LEU A 1 108 ? -10.620 12.988 17.341 1.00 94.00 108 LEU A O 1
ATOM 843 N N . HIS A 1 109 ? -11.513 14.596 16.060 1.00 95.44 109 HIS A N 1
ATOM 844 C CA . HIS A 1 109 ? -12.865 14.454 16.593 1.00 95.44 109 HIS A CA 1
ATOM 845 C C . HIS A 1 109 ? -13.401 13.032 16.400 1.00 95.44 109 HIS A C 1
ATOM 847 O O . HIS A 1 109 ? -13.920 12.450 17.347 1.00 95.44 109 HIS A O 1
ATOM 853 N N . PHE A 1 110 ? -13.240 12.445 15.211 1.00 94.44 110 PHE A N 1
ATOM 854 C CA . PHE A 1 110 ? -13.664 11.067 14.966 1.00 94.44 110 PHE A CA 1
ATOM 855 C C . PHE A 1 110 ? -12.816 10.046 15.721 1.00 94.44 110 PHE A C 1
ATOM 857 O O . PHE A 1 110 ? -13.379 9.157 16.352 1.00 94.44 110 PHE A O 1
ATOM 864 N N . LEU A 1 111 ? -11.489 10.210 15.726 1.00 92.88 111 LEU A N 1
ATOM 865 C CA . LEU A 1 111 ? -10.569 9.303 16.419 1.00 92.88 111 LEU A CA 1
ATOM 866 C C . LEU A 1 111 ? -10.735 9.310 17.946 1.00 92.88 111 LEU A C 1
ATOM 868 O O . LEU A 1 111 ? -10.403 8.330 18.603 1.00 92.88 111 LEU A O 1
ATOM 872 N N . THR A 1 112 ? -11.259 10.399 18.513 1.00 94.75 112 THR A N 1
ATOM 873 C CA . THR A 1 112 ? -11.469 10.551 19.963 1.00 94.75 112 THR A CA 1
ATOM 874 C C . THR A 1 112 ? -12.927 10.407 20.395 1.00 94.75 112 THR A C 1
ATOM 876 O O . THR A 1 112 ? -13.197 10.411 21.594 1.00 94.75 112 THR A O 1
ATOM 879 N N . SER A 1 113 ? -13.873 10.276 19.459 1.00 96.94 113 SER A N 1
ATOM 880 C CA . SER A 1 113 ? -15.299 10.136 19.764 1.00 96.94 113 SER A CA 1
ATOM 881 C C . SER A 1 113 ? -15.650 8.681 20.100 1.00 96.94 113 SER A C 1
ATOM 883 O O . SER A 1 113 ? -15.637 7.842 19.197 1.00 96.94 113 SER A O 1
ATOM 885 N N . PRO A 1 114 ? -16.074 8.363 21.341 1.00 95.31 114 PRO A N 1
ATOM 886 C CA . PRO A 1 114 ? -16.462 6.998 21.718 1.00 95.31 114 PRO A CA 1
ATOM 887 C C . PRO A 1 114 ? -17.731 6.495 21.016 1.00 95.31 114 PRO A C 1
ATOM 889 O O . PRO A 1 114 ? -18.047 5.313 21.076 1.00 95.31 114 PRO A O 1
ATOM 892 N N . ALA A 1 115 ? -18.489 7.392 20.373 1.00 96.25 115 ALA A N 1
ATOM 893 C CA . ALA A 1 115 ? -19.657 7.029 19.574 1.00 96.25 115 ALA A C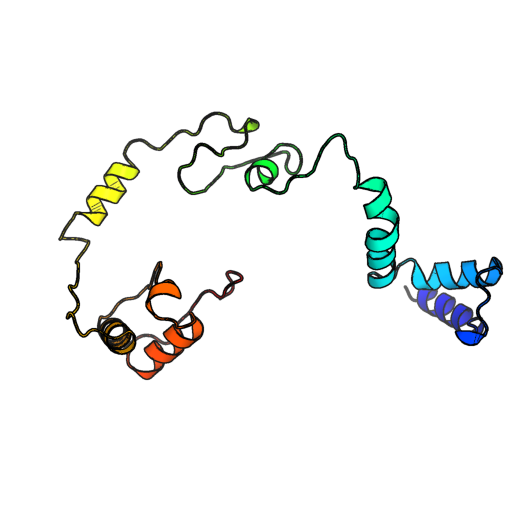A 1
ATOM 894 C C . ALA A 1 115 ? -19.281 6.468 18.190 1.00 96.25 115 ALA A C 1
ATOM 896 O O . ALA A 1 115 ? -20.148 5.956 17.489 1.00 96.25 115 ALA A O 1
ATOM 897 N N . ILE A 1 116 ? -18.019 6.626 17.776 1.00 94.44 116 ILE A N 1
ATOM 898 C CA . ILE A 1 116 ? -17.532 6.279 16.434 1.00 94.44 116 ILE A CA 1
ATOM 899 C C . ILE A 1 116 ? -16.341 5.328 16.521 1.00 94.44 116 ILE A C 1
ATOM 901 O O . ILE A 1 116 ? -16.250 4.399 15.726 1.00 94.44 116 ILE A O 1
ATOM 905 N N . MET A 1 117 ? -15.451 5.543 17.488 1.00 93.81 117 MET A N 1
ATOM 906 C CA . MET A 1 117 ? -14.261 4.729 17.701 1.00 93.81 117 MET A CA 1
ATOM 907 C C . MET A 1 117 ? -14.318 3.990 19.031 1.00 93.81 117 MET A C 1
ATOM 909 O O . MET A 1 117 ? -14.722 4.533 20.058 1.00 93.81 117 MET A O 1
ATOM 913 N N . SER A 1 118 ? -13.840 2.751 19.007 1.00 92.44 118 SER A N 1
ATOM 914 C CA . SER A 1 118 ? -13.625 1.914 20.184 1.00 92.44 118 SER A CA 1
ATOM 915 C C . SER A 1 118 ? -12.212 1.352 20.159 1.00 92.44 118 SER A C 1
ATOM 917 O O . SER A 1 118 ? -11.691 1.048 19.088 1.00 92.44 118 SER A O 1
ATOM 919 N N . ALA A 1 119 ? -11.622 1.155 21.333 1.00 90.25 119 ALA A N 1
ATOM 920 C CA . ALA A 1 119 ? -10.351 0.461 21.477 1.00 90.25 119 ALA A CA 1
ATOM 921 C C . ALA A 1 119 ? -10.574 -0.876 22.189 1.00 90.25 119 ALA A C 1
ATOM 923 O O . ALA A 1 119 ? -11.285 -0.934 23.194 1.00 90.25 119 ALA A O 1
ATOM 924 N N . LEU A 1 120 ? -9.946 -1.932 21.677 1.00 87.12 120 LEU A N 1
ATOM 925 C CA . LEU A 1 120 ? -9.888 -3.235 22.326 1.00 87.12 120 LEU A CA 1
ATOM 926 C C . LEU A 1 120 ? -8.489 -3.417 22.915 1.00 87.12 120 LEU A C 1
ATOM 928 O O . LEU A 1 120 ? -7.499 -3.387 22.187 1.00 87.12 120 LEU A O 1
ATOM 932 N N . LEU A 1 121 ? -8.409 -3.594 24.233 1.00 89.38 121 LEU A N 1
ATOM 933 C CA . LEU A 1 121 ? -7.151 -3.925 24.895 1.00 89.38 121 LEU A CA 1
ATOM 934 C C . LEU A 1 121 ? -6.936 -5.438 24.803 1.00 89.38 121 LEU A C 1
ATOM 936 O O . LEU A 1 121 ? -7.778 -6.204 25.270 1.00 89.38 121 LEU A O 1
ATOM 940 N N . MET A 1 122 ? -5.828 -5.865 24.203 1.00 84.62 122 MET A N 1
ATOM 941 C CA . MET A 1 122 ? -5.477 -7.283 24.141 1.00 84.62 122 MET A CA 1
ATOM 942 C C . MET A 1 122 ? -4.804 -7.757 25.429 1.00 84.62 122 MET A C 1
ATOM 944 O O . MET A 1 122 ? -4.172 -6.976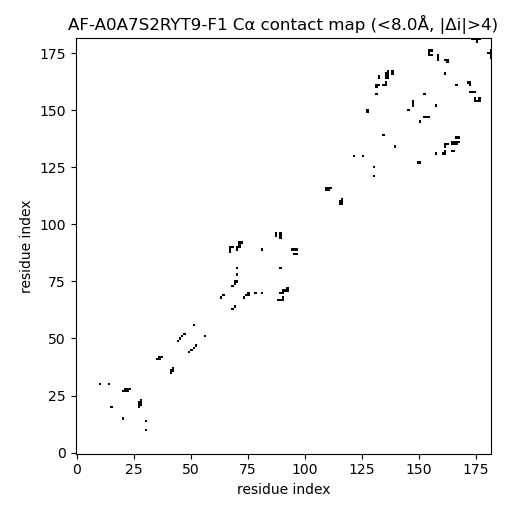 26.143 1.00 84.62 122 MET A O 1
ATOM 948 N N . ASP A 1 123 ? -4.941 -9.052 25.714 1.00 89.94 123 ASP A N 1
ATOM 949 C CA . ASP A 1 123 ? -4.244 -9.701 26.823 1.00 89.94 123 ASP A CA 1
ATOM 950 C C . ASP A 1 123 ? -2.721 -9.651 26.616 1.00 89.94 123 ASP A C 1
ATOM 952 O O . ASP A 1 123 ? -2.242 -9.690 25.487 1.00 89.94 123 ASP A O 1
ATOM 956 N N . MET A 1 124 ? -1.938 -9.605 27.696 1.00 90.50 124 MET A N 1
ATOM 957 C CA . MET A 1 124 ? -0.470 -9.582 27.610 1.00 90.50 124 MET A CA 1
ATOM 958 C C . MET A 1 124 ? 0.125 -10.843 26.962 1.00 90.50 124 MET A C 1
ATOM 960 O O . MET A 1 124 ? 1.268 -10.810 26.513 1.00 90.50 124 MET A O 1
ATOM 964 N N . SER A 1 125 ? -0.631 -11.939 26.920 1.00 92.50 125 SER A N 1
ATOM 965 C CA . SER A 1 125 ? -0.285 -13.205 26.269 1.00 92.50 125 SER A CA 1
ATOM 966 C C . SER A 1 125 ? -0.856 -13.348 24.853 1.00 92.50 125 SER A C 1
ATOM 968 O O . SER A 1 125 ? -0.911 -14.459 24.327 1.00 92.50 125 SER A O 1
ATOM 970 N N . TRP A 1 126 ? -1.289 -12.245 24.229 1.00 91.50 126 TRP A N 1
ATOM 971 C CA . TRP A 1 126 ? -1.812 -12.275 22.867 1.00 91.50 126 TRP A CA 1
ATOM 972 C C . TRP A 1 126 ? -0.805 -12.877 21.880 1.00 91.50 126 TRP A C 1
ATOM 974 O O . TRP A 1 126 ? 0.406 -12.657 21.956 1.00 91.50 126 TRP A O 1
ATOM 984 N N . THR A 1 127 ? -1.342 -13.620 20.921 1.00 90.25 127 THR A N 1
ATOM 985 C CA . THR A 1 127 ? -0.633 -14.041 19.712 1.00 90.25 127 THR A CA 1
ATOM 986 C C . THR A 1 127 ? -1.295 -13.438 18.485 1.00 90.25 127 THR A C 1
ATOM 988 O O . THR A 1 127 ? -2.451 -13.000 18.525 1.00 90.25 127 THR A O 1
ATOM 991 N N . VAL A 1 128 ? -0.575 -13.460 17.373 1.00 90.00 128 VAL A N 1
ATOM 992 C CA . VAL A 1 128 ? -1.066 -13.017 16.068 1.00 90.00 128 VAL A CA 1
ATOM 993 C C . VAL A 1 128 ? -2.356 -13.740 15.691 1.00 90.00 128 VAL A C 1
ATOM 995 O O . VAL A 1 128 ? -3.336 -13.105 15.319 1.00 90.00 128 VAL A O 1
ATOM 998 N N . GLU A 1 129 ? -2.402 -15.054 15.879 1.00 90.62 129 GLU A N 1
ATOM 999 C CA . GLU A 1 129 ? -3.576 -15.880 15.607 1.00 90.62 129 GLU A CA 1
ATOM 1000 C C . GLU A 1 129 ? -4.744 -15.516 16.527 1.00 90.62 129 GLU A C 1
ATOM 1002 O O . GLU A 1 129 ? -5.884 -15.456 16.074 1.00 90.62 129 GLU A O 1
ATOM 1007 N N . SER A 1 130 ? -4.481 -15.216 17.805 1.00 91.06 130 SER A N 1
ATOM 1008 C CA . SER A 1 130 ? -5.533 -14.779 18.733 1.00 91.06 130 SER A CA 1
ATOM 1009 C C . SER A 1 130 ? -6.135 -13.424 18.335 1.00 91.06 130 SER A C 1
ATOM 1011 O O . SER A 1 130 ? -7.344 -13.227 18.455 1.00 91.06 130 SER A O 1
ATOM 1013 N N . LEU A 1 131 ? -5.311 -12.514 17.802 1.00 90.50 131 LEU A N 1
ATOM 1014 C CA . LEU A 1 131 ? -5.754 -11.231 17.259 1.00 90.50 131 LEU A CA 1
ATOM 1015 C C . LEU A 1 131 ? -6.580 -11.441 15.984 1.00 90.50 131 LEU A C 1
ATOM 1017 O O . LEU A 1 131 ? -7.679 -10.900 15.872 1.00 90.50 131 LEU A O 1
ATOM 1021 N N . LEU A 1 132 ? -6.090 -12.258 15.049 1.00 90.75 132 LEU A N 1
ATOM 1022 C CA . LEU A 1 132 ? -6.803 -12.563 13.807 1.00 90.75 132 LEU A CA 1
ATOM 1023 C C . LEU A 1 132 ? -8.135 -13.275 14.068 1.00 90.75 132 LEU A C 1
ATOM 1025 O O . LEU A 1 132 ? -9.122 -12.973 13.407 1.00 90.75 132 LEU A O 1
ATOM 1029 N N . MET A 1 133 ? -8.206 -14.148 15.074 1.00 91.62 133 MET A N 1
ATOM 1030 C CA . MET A 1 133 ? -9.453 -14.789 15.503 1.00 91.62 133 MET A CA 1
ATOM 1031 C C . MET A 1 133 ? -10.472 -13.773 16.046 1.00 91.62 133 MET A C 1
ATOM 1033 O O . MET A 1 133 ? -11.659 -13.830 15.716 1.00 91.62 133 MET A O 1
ATOM 1037 N N . ALA A 1 134 ? -10.017 -12.811 16.857 1.00 90.62 134 ALA A N 1
ATOM 1038 C CA . ALA A 1 134 ? -10.870 -11.733 17.358 1.00 90.62 134 ALA A CA 1
ATOM 1039 C C . ALA A 1 134 ? -11.387 -10.839 16.217 1.00 90.62 134 ALA A C 1
ATOM 1041 O O . ALA A 1 134 ? -12.532 -10.392 16.243 1.00 90.62 134 ALA A O 1
ATOM 1042 N N . ILE A 1 135 ? -10.566 -10.616 15.189 1.00 90.50 135 ILE A N 1
ATOM 1043 C CA . ILE A 1 135 ? -10.957 -9.873 13.988 1.00 90.50 135 ILE A CA 1
ATOM 1044 C C . ILE A 1 135 ? -11.987 -10.658 13.167 1.00 90.50 135 ILE A C 1
ATOM 1046 O O . ILE A 1 135 ? -13.034 -10.110 12.826 1.00 90.50 135 ILE A O 1
ATOM 1050 N N . ALA A 1 136 ? -11.719 -11.935 12.879 1.00 90.88 136 ALA A N 1
ATOM 1051 C CA . ALA A 1 136 ? -12.566 -12.784 12.038 1.00 90.88 136 ALA A CA 1
ATOM 1052 C C . ALA A 1 136 ? -14.000 -12.912 12.577 1.00 90.88 136 ALA A C 1
ATOM 1054 O O . ALA A 1 136 ? -14.952 -13.032 11.807 1.00 90.88 136 ALA A O 1
ATOM 1055 N N . THR A 1 137 ? -14.154 -12.853 13.902 1.00 91.81 137 THR A N 1
ATOM 1056 C CA . THR A 1 137 ? -15.442 -12.966 14.603 1.00 91.81 137 THR A CA 1
ATOM 1057 C C . THR A 1 137 ? -16.041 -11.615 15.013 1.00 91.81 137 THR A C 1
ATOM 1059 O O . THR A 1 137 ? -17.200 -11.549 15.418 1.00 91.81 137 THR A O 1
ATOM 1062 N N . GLY A 1 138 ? -15.282 -10.521 14.892 1.00 89.56 138 GLY A N 1
ATOM 1063 C CA . GLY A 1 138 ? -15.655 -9.191 15.384 1.00 89.56 138 GLY A CA 1
ATOM 1064 C C . GLY A 1 138 ? -16.564 -8.373 14.462 1.00 89.56 138 GLY A C 1
ATOM 1065 O O . GLY A 1 138 ? -16.976 -7.277 14.837 1.00 89.56 138 GLY A O 1
ATOM 1066 N N . GLY A 1 139 ? -16.885 -8.875 13.265 1.00 88.56 139 GLY A N 1
ATOM 1067 C CA . GLY A 1 139 ? -17.756 -8.180 12.308 1.00 88.56 139 GLY A CA 1
ATOM 1068 C C . GLY A 1 139 ? -17.114 -6.958 11.639 1.00 88.56 139 GLY A C 1
ATOM 1069 O O . GLY A 1 139 ? -17.821 -6.043 11.220 1.00 88.56 139 GLY A O 1
ATOM 1070 N N . TYR A 1 140 ? -15.782 -6.916 11.548 1.00 89.69 140 TYR A N 1
ATOM 1071 C CA . TYR A 1 140 ? -15.049 -5.822 10.907 1.00 89.69 140 TYR A CA 1
ATOM 1072 C C . TYR A 1 140 ? -15.046 -5.959 9.381 1.00 89.69 140 TYR A C 1
ATOM 1074 O O . TYR A 1 140 ? -14.775 -7.033 8.854 1.00 89.69 140 TYR A O 1
ATOM 1082 N N . ASN A 1 141 ? -15.295 -4.862 8.658 1.00 89.62 141 ASN A N 1
ATOM 1083 C CA . ASN A 1 141 ? -15.360 -4.866 7.187 1.00 89.62 141 ASN A CA 1
ATOM 1084 C C . ASN A 1 141 ? -14.048 -4.486 6.492 1.00 89.62 141 ASN A C 1
ATOM 1086 O O . ASN A 1 141 ? -13.917 -4.684 5.287 1.00 89.62 141 ASN A O 1
ATOM 1090 N N . ALA A 1 142 ? -13.113 -3.879 7.218 1.00 89.50 142 ALA A N 1
ATOM 1091 C CA . ALA A 1 142 ? -11.857 -3.404 6.663 1.00 89.50 142 ALA A CA 1
ATOM 1092 C C . ALA A 1 142 ? -10.750 -3.473 7.711 1.00 89.50 142 ALA A C 1
ATOM 1094 O O . ALA A 1 142 ? -10.966 -3.194 8.890 1.00 89.50 142 ALA A O 1
ATOM 1095 N N . LEU A 1 143 ? -9.560 -3.814 7.234 1.00 86.50 143 LEU A N 1
ATOM 1096 C CA . LEU A 1 143 ? -8.321 -3.894 7.992 1.00 86.50 143 LEU A CA 1
ATOM 1097 C C . LEU A 1 143 ? -7.347 -2.925 7.328 1.00 86.50 143 LEU A C 1
ATOM 1099 O O . LEU A 1 143 ? -7.044 -3.064 6.146 1.00 86.50 143 LEU A O 1
ATOM 1103 N N . ILE A 1 144 ? -6.938 -1.897 8.065 1.00 84.12 144 ILE A N 1
ATOM 1104 C CA . ILE A 1 144 ? -6.091 -0.808 7.570 1.00 84.12 144 ILE A CA 1
ATOM 1105 C C .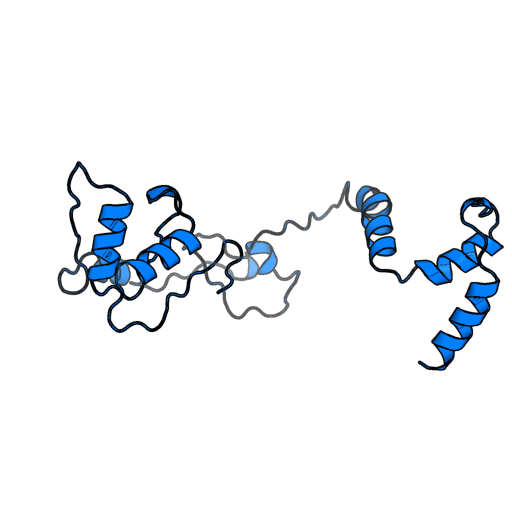 ILE A 1 144 ? -4.836 -0.788 8.428 1.00 84.12 144 ILE A C 1
ATOM 1107 O O . ILE A 1 144 ? -4.929 -0.963 9.643 1.00 84.12 144 ILE A O 1
ATOM 1111 N N . ASP A 1 145 ? -3.677 -0.604 7.797 1.00 72.56 145 ASP A N 1
ATOM 1112 C CA . ASP A 1 145 ? -2.372 -0.587 8.465 1.00 72.56 145 ASP A CA 1
ATOM 1113 C C . ASP A 1 145 ? -2.128 -1.812 9.361 1.00 72.56 145 ASP A C 1
ATOM 1115 O O . ASP A 1 145 ? -1.374 -1.761 10.335 1.00 72.56 145 ASP A O 1
ATOM 1119 N N . THR A 1 146 ? -2.718 -2.957 8.997 1.00 62.31 146 THR A N 1
ATOM 1120 C CA . THR A 1 146 ? -2.338 -4.270 9.521 1.00 62.31 146 THR A CA 1
ATOM 1121 C C . THR A 1 146 ? -0.994 -4.641 8.920 1.00 62.31 146 THR A C 1
ATOM 1123 O O . THR A 1 146 ? -0.899 -5.514 8.063 1.00 62.31 146 THR A O 1
ATOM 1126 N N . GLY A 1 147 ? 0.047 -3.887 9.266 1.00 56.44 147 GLY A N 1
ATOM 1127 C CA . GLY A 1 147 ? 1.363 -4.094 8.698 1.00 56.44 147 GLY A CA 1
ATOM 1128 C C . GLY A 1 147 ? 1.769 -5.553 8.876 1.00 56.44 147 GLY A C 1
ATOM 1129 O O . GLY A 1 147 ? 1.605 -6.112 9.963 1.00 56.44 147 GLY A O 1
ATOM 1130 N N . ALA A 1 148 ? 2.389 -6.131 7.845 1.00 52.59 148 ALA A N 1
ATOM 1131 C CA . ALA A 1 148 ? 3.117 -7.399 7.943 1.00 52.59 148 ALA A CA 1
ATOM 1132 C C . ALA A 1 148 ? 4.081 -7.426 9.156 1.00 52.59 148 ALA A C 1
ATOM 1134 O O . ALA A 1 148 ? 4.435 -8.484 9.664 1.00 52.59 148 ALA A O 1
ATOM 1135 N N . LEU A 1 149 ? 4.462 -6.245 9.662 1.00 51.28 149 LEU A N 1
ATOM 1136 C CA . LEU A 1 149 ? 5.272 -6.016 10.858 1.00 51.28 149 LEU A CA 1
ATOM 1137 C C . LEU A 1 149 ? 4.637 -6.444 12.194 1.00 51.28 149 LEU A C 1
ATOM 1139 O O . LEU A 1 149 ? 5.391 -6.757 13.110 1.00 51.28 149 LEU A O 1
ATOM 1143 N N . ILE A 1 150 ? 3.306 -6.438 12.348 1.00 58.12 150 ILE A N 1
ATOM 1144 C CA . ILE A 1 150 ? 2.666 -6.808 13.631 1.00 58.12 150 ILE A CA 1
ATOM 1145 C C . ILE A 1 150 ? 2.429 -8.318 13.703 1.00 58.12 150 ILE A C 1
ATOM 1147 O O . ILE A 1 150 ? 2.528 -8.913 14.775 1.00 58.12 150 ILE A O 1
ATOM 1151 N N . THR A 1 151 ? 2.125 -8.936 12.563 1.00 64.06 151 THR A N 1
ATOM 1152 C CA . THR A 1 151 ? 1.714 -10.339 12.484 1.00 64.06 151 THR A CA 1
ATOM 1153 C C . THR A 1 151 ? 2.842 -11.270 12.044 1.00 64.06 151 THR A C 1
ATOM 1155 O O . THR A 1 151 ? 2.846 -12.438 12.409 1.00 64.06 151 THR A O 1
ATOM 1158 N N . GLY A 1 152 ? 3.808 -10.784 11.257 1.00 75.19 152 GLY A N 1
ATOM 1159 C CA . GLY A 1 152 ? 4.734 -11.647 10.519 1.00 75.19 152 GLY A CA 1
ATOM 1160 C C . GLY A 1 152 ? 4.068 -12.397 9.357 1.00 75.19 152 GLY A C 1
ATOM 1161 O O . GLY A 1 152 ? 4.711 -13.247 8.750 1.00 75.19 152 GLY A O 1
ATOM 1162 N N . PHE A 1 153 ? 2.800 -12.092 9.059 1.00 83.44 153 PHE A N 1
ATOM 1163 C CA . PHE A 1 153 ? 2.011 -12.705 7.994 1.00 83.44 153 PHE A CA 1
ATOM 1164 C C . PHE A 1 153 ? 1.946 -11.748 6.805 1.00 83.44 153 PHE A C 1
ATOM 1166 O O . PHE A 1 153 ? 1.830 -10.530 6.963 1.00 83.44 153 PHE A O 1
ATOM 1173 N N . THR A 1 154 ? 1.961 -12.308 5.605 1.00 84.88 154 THR A N 1
ATOM 1174 C CA . THR A 1 154 ? 1.611 -11.595 4.378 1.00 84.88 154 THR A CA 1
ATOM 1175 C C . THR A 1 154 ? 0.114 -11.276 4.346 1.00 84.88 154 THR A C 1
ATOM 1177 O O . THR A 1 154 ? -0.702 -11.952 4.974 1.00 84.88 154 THR A O 1
ATOM 1180 N N . ASN A 1 155 ? -0.278 -10.275 3.553 1.00 84.50 155 ASN A N 1
ATOM 1181 C CA . ASN A 1 155 ? -1.692 -9.929 3.361 1.00 84.50 155 ASN A CA 1
ATOM 1182 C C . ASN A 1 155 ? -2.526 -11.122 2.859 1.00 84.50 155 ASN A C 1
ATOM 1184 O O . ASN A 1 155 ? -3.679 -11.279 3.255 1.00 84.50 155 ASN A O 1
ATOM 1188 N N . TYR A 1 156 ? -1.926 -11.985 2.033 1.00 86.81 156 TYR A N 1
ATOM 1189 C CA . TYR A 1 156 ? -2.546 -13.227 1.577 1.00 86.81 156 TYR A CA 1
ATOM 1190 C C . TYR A 1 156 ? -2.790 -14.205 2.733 1.00 86.81 156 TYR A C 1
ATOM 1192 O O . TYR A 1 156 ? -3.893 -14.725 2.868 1.00 86.81 156 TYR A O 1
ATOM 1200 N N . GLU A 1 157 ? -1.787 -14.442 3.583 1.00 88.31 157 GLU A N 1
ATOM 1201 C CA . GLU A 1 157 ? -1.918 -15.353 4.728 1.00 88.31 157 GLU A CA 1
ATOM 1202 C C . GLU A 1 157 ? -2.952 -14.846 5.737 1.00 88.31 157 GLU A C 1
ATOM 1204 O O . GLU A 1 157 ? -3.727 -15.640 6.263 1.00 88.31 157 GLU A O 1
ATOM 1209 N N . VAL A 1 158 ? -3.023 -13.529 5.959 1.00 88.94 158 VAL A N 1
ATOM 1210 C CA . VAL A 1 158 ? -4.089 -12.915 6.764 1.00 88.94 158 VAL A CA 1
ATOM 1211 C C . VAL A 1 158 ? -5.455 -13.161 6.125 1.00 88.94 158 VAL A C 1
ATOM 1213 O O . VAL A 1 158 ? -6.363 -13.634 6.802 1.00 88.94 158 VAL A O 1
ATOM 1216 N N . ALA A 1 159 ? -5.612 -12.881 4.828 1.00 88.94 159 ALA A N 1
ATOM 1217 C CA . ALA A 1 159 ? -6.879 -13.080 4.127 1.00 88.94 159 ALA A CA 1
ATOM 1218 C C . ALA A 1 159 ? -7.344 -14.544 4.174 1.00 88.94 159 ALA A C 1
ATOM 1220 O O . ALA A 1 159 ? -8.508 -14.805 4.478 1.00 88.94 159 ALA A O 1
ATOM 1221 N N . ALA A 1 160 ? -6.431 -15.490 3.938 1.00 90.25 160 ALA A N 1
ATOM 1222 C CA . ALA A 1 160 ? -6.700 -16.919 4.044 1.00 90.25 160 ALA A CA 1
ATOM 1223 C C . ALA A 1 160 ? -7.113 -17.310 5.470 1.00 90.25 160 ALA A C 1
ATOM 1225 O O . ALA A 1 160 ? -8.141 -17.955 5.657 1.00 90.25 160 ALA A O 1
ATOM 1226 N N . PHE A 1 161 ? -6.378 -16.844 6.486 1.00 91.19 161 PHE A N 1
ATOM 1227 C CA . PHE A 1 161 ? -6.709 -17.121 7.882 1.00 91.19 161 PHE A CA 1
ATOM 1228 C C . PHE A 1 161 ? -8.114 -16.625 8.246 1.00 91.19 161 PHE A C 1
ATOM 1230 O O . PHE A 1 161 ? -8.866 -17.348 8.897 1.00 91.19 161 PHE A O 1
ATOM 1237 N N . LEU A 1 162 ? -8.482 -15.406 7.837 1.00 90.81 162 LEU A N 1
ATOM 1238 C CA . LEU A 1 162 ? -9.796 -14.836 8.144 1.00 90.81 162 LEU A CA 1
ATOM 1239 C C . LEU A 1 162 ? -10.934 -15.617 7.470 1.00 90.81 162 LEU A C 1
ATOM 1241 O O . LEU A 1 162 ? -11.963 -15.829 8.107 1.00 90.81 162 LEU A O 1
ATOM 1245 N N . LEU A 1 163 ? -10.736 -16.069 6.226 1.00 90.62 163 LEU A N 1
ATOM 1246 C CA . LEU A 1 163 ? -11.701 -16.906 5.502 1.00 90.62 163 LEU A CA 1
ATOM 1247 C C . LEU A 1 163 ? -11.902 -18.277 6.157 1.00 90.62 163 LEU A C 1
ATOM 1249 O O . LEU A 1 163 ? -13.022 -18.776 6.191 1.00 90.62 163 LEU A O 1
ATOM 1253 N N . ASP A 1 164 ? -10.835 -18.872 6.688 1.00 91.81 164 ASP A N 1
ATOM 1254 C CA . ASP A 1 164 ? -10.900 -20.194 7.316 1.00 91.81 164 ASP A CA 1
ATOM 1255 C C . ASP A 1 164 ? -11.559 -20.167 8.708 1.00 91.81 164 ASP A C 1
ATOM 1257 O O . ASP A 1 164 ? -12.100 -21.180 9.155 1.00 91.81 164 ASP A O 1
ATOM 1261 N N . HIS A 1 165 ? -11.508 -19.029 9.412 1.00 90.75 165 HIS A N 1
ATOM 1262 C CA . HIS A 1 165 ? -11.868 -18.943 10.834 1.00 90.75 165 HIS A CA 1
ATOM 1263 C C . HIS A 1 165 ? -13.068 -18.033 11.152 1.00 90.75 165 HIS A C 1
ATOM 1265 O O . HIS A 1 165 ? -13.484 -17.983 12.312 1.00 90.75 165 HIS A O 1
ATOM 1271 N N . GLY A 1 166 ? -13.638 -17.314 10.180 1.00 89.00 166 GLY A N 1
ATOM 1272 C CA . GLY A 1 166 ? -14.802 -16.456 10.422 1.00 89.00 166 GLY A CA 1
ATOM 1273 C C . GLY A 1 166 ? -15.323 -15.736 9.179 1.00 89.00 166 GLY A C 1
ATOM 1274 O O . GLY A 1 166 ? -15.417 -16.324 8.109 1.00 89.00 166 GLY A O 1
ATOM 1275 N N . LEU A 1 167 ? -15.681 -14.456 9.346 1.00 88.19 167 LEU A N 1
ATOM 1276 C CA . LEU A 1 167 ? -16.314 -13.603 8.329 1.00 88.19 167 LEU A CA 1
ATOM 1277 C C . LEU A 1 167 ? -17.724 -14.045 7.907 1.00 88.19 167 LEU A C 1
ATOM 1279 O O . LEU A 1 167 ? -18.104 -13.932 6.740 1.00 88.19 167 LEU A O 1
ATOM 1283 N N . ASP A 1 168 ? -18.526 -14.495 8.874 1.00 86.50 168 ASP A N 1
ATOM 1284 C CA . ASP A 1 168 ? -19.926 -14.850 8.646 1.00 86.50 168 ASP A CA 1
ATOM 1285 C C . ASP A 1 168 ? -20.675 -13.728 7.908 1.00 86.50 168 ASP A C 1
ATOM 1287 O O . ASP A 1 168 ? -20.749 -12.582 8.358 1.00 86.50 168 ASP A O 1
ATOM 1291 N N . GLY A 1 169 ? -21.251 -14.072 6.755 1.00 85.06 169 GLY A N 1
ATOM 1292 C CA . GLY A 1 169 ? -21.975 -13.126 5.905 1.00 85.06 169 GLY A CA 1
ATOM 1293 C C . GLY A 1 169 ? -21.111 -12.366 4.895 1.00 85.06 169 GLY A C 1
ATOM 1294 O O . GLY A 1 169 ? -21.642 -11.500 4.200 1.00 85.06 169 GLY A O 1
ATOM 1295 N N . MET A 1 170 ? -19.822 -12.687 4.769 1.00 88.75 170 MET A N 1
ATOM 1296 C CA . MET A 1 170 ? -18.966 -12.208 3.681 1.00 88.75 170 MET A CA 1
ATOM 1297 C C . MET A 1 170 ? -18.711 -13.324 2.661 1.00 88.75 170 MET A C 1
ATOM 1299 O O . MET A 1 170 ? -18.485 -14.473 3.024 1.00 88.75 170 MET A O 1
ATOM 1303 N N . GLU A 1 171 ? -18.736 -12.988 1.369 1.00 86.69 171 GLU A N 1
ATOM 1304 C CA . GLU A 1 171 ? -18.496 -13.952 0.277 1.00 86.69 171 GLU A CA 1
ATOM 1305 C C . GLU A 1 171 ? -17.004 -14.153 -0.036 1.00 86.69 171 GLU A C 1
ATOM 1307 O O . GLU A 1 171 ? -16.634 -15.066 -0.772 1.00 86.69 171 GLU A O 1
ATOM 1312 N N . GLY A 1 172 ? -16.135 -13.293 0.497 1.00 87.44 172 GLY A N 1
ATOM 1313 C CA . GLY A 1 172 ? -14.706 -13.337 0.230 1.00 87.44 172 GLY A CA 1
ATOM 1314 C C . GLY A 1 172 ? -13.944 -12.208 0.914 1.00 87.44 172 GLY A C 1
ATOM 1315 O O . GLY A 1 172 ? -14.535 -11.263 1.438 1.00 87.44 172 GLY A O 1
ATOM 1316 N N . VAL A 1 173 ? -12.616 -12.298 0.859 1.00 87.00 173 VAL A N 1
ATOM 1317 C CA . VAL A 1 173 ? -11.694 -11.253 1.314 1.00 87.00 173 VAL A CA 1
ATOM 1318 C C . VAL A 1 173 ? -10.923 -10.729 0.116 1.00 87.00 173 VAL A C 1
ATOM 1320 O O . VAL A 1 173 ? -10.404 -11.503 -0.685 1.00 87.00 173 VAL A O 1
ATOM 1323 N N . VAL A 1 174 ? -10.834 -9.406 0.009 1.00 87.44 174 VAL A N 1
ATOM 1324 C CA . VAL A 1 174 ? -9.962 -8.728 -0.951 1.00 87.44 174 VAL A CA 1
ATOM 1325 C C . VAL A 1 174 ? -8.796 -8.144 -0.173 1.00 87.44 174 VAL A C 1
ATOM 1327 O O . VAL A 1 174 ? -9.008 -7.437 0.811 1.00 87.44 174 VAL A O 1
ATOM 1330 N N . PHE A 1 175 ? -7.578 -8.416 -0.624 1.00 83.50 175 PHE A N 1
ATOM 1331 C CA . PHE A 1 175 ? -6.374 -7.797 -0.087 1.00 83.50 175 PHE A CA 1
ATOM 1332 C C . PHE A 1 175 ? -5.632 -7.067 -1.206 1.00 83.50 175 PHE A C 1
ATOM 133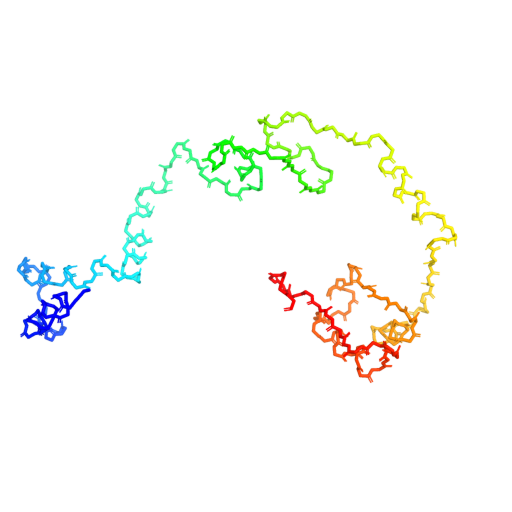4 O O . PHE A 1 175 ? -5.855 -7.340 -2.381 1.00 83.50 175 PHE A O 1
ATOM 1341 N N . LEU A 1 176 ? -4.784 -6.108 -0.843 1.00 79.06 176 LEU A N 1
ATOM 1342 C CA . LEU A 1 176 ? -3.876 -5.461 -1.787 1.00 79.06 176 LEU A CA 1
ATOM 1343 C C . LEU A 1 176 ? -2.501 -6.111 -1.657 1.00 79.06 176 LEU A C 1
ATOM 1345 O O . LEU A 1 176 ? -1.989 -6.254 -0.543 1.00 79.06 176 LEU A O 1
ATOM 1349 N N . ASP A 1 177 ? -1.930 -6.554 -2.772 1.00 75.44 177 ASP A N 1
ATOM 1350 C CA . ASP A 1 177 ? -0.572 -7.090 -2.796 1.00 75.44 177 ASP A CA 1
ATOM 1351 C C . ASP A 1 177 ? 0.485 -5.974 -2.705 1.00 75.44 177 ASP A C 1
ATOM 1353 O O . ASP A 1 177 ? 0.175 -4.785 -2.717 1.00 75.44 177 ASP A O 1
ATOM 1357 N N . GLU A 1 178 ? 1.762 -6.352 -2.634 1.00 71.56 178 GLU A N 1
ATOM 1358 C CA . GLU A 1 178 ? 2.894 -5.409 -2.556 1.00 71.56 178 GLU A CA 1
ATOM 1359 C C . GLU A 1 178 ? 3.012 -4.461 -3.768 1.00 71.56 178 GLU A C 1
ATOM 1361 O O . GLU A 1 178 ? 3.867 -3.578 -3.789 1.00 71.56 178 GLU A O 1
ATOM 1366 N N . ARG A 1 179 ? 2.192 -4.658 -4.806 1.00 74.19 179 ARG A N 1
ATOM 1367 C CA . ARG A 1 179 ? 2.133 -3.846 -6.024 1.00 74.19 179 ARG A CA 1
ATOM 1368 C C . ARG A 1 179 ? 0.795 -3.106 -6.151 1.00 74.19 179 ARG A C 1
ATOM 1370 O O . ARG A 1 179 ? 0.459 -2.687 -7.258 1.00 74.19 179 ARG A O 1
ATOM 1377 N N . ASP A 1 180 ? 0.037 -2.980 -5.060 1.00 69.75 180 ASP A N 1
ATOM 1378 C CA . ASP A 1 180 ? -1.295 -2.362 -4.996 1.00 69.75 180 ASP A CA 1
ATOM 1379 C C . ASP A 1 180 ? -2.344 -3.018 -5.916 1.00 69.75 180 ASP A C 1
ATOM 1381 O O . ASP A 1 180 ? -3.306 -2.380 -6.358 1.00 69.75 180 ASP A O 1
ATOM 1385 N N . ARG A 1 181 ? -2.188 -4.310 -6.223 1.00 71.75 181 ARG A N 1
ATOM 1386 C CA . ARG A 1 181 ? -3.176 -5.070 -7.003 1.00 71.75 181 ARG A CA 1
ATOM 1387 C C . ARG A 1 181 ? -4.121 -5.812 -6.066 1.00 71.75 181 ARG A C 1
ATOM 1389 O O . ARG A 1 181 ? -3.692 -6.317 -5.033 1.00 71.75 181 ARG A O 1
ATOM 1396 N N . LYS A 1 182 ? -5.396 -5.857 -6.454 1.00 63.47 182 LYS A N 1
ATOM 1397 C CA . LYS A 1 182 ? -6.425 -6.683 -5.808 1.00 63.47 182 LYS A CA 1
ATOM 1398 C C . LYS A 1 182 ? -6.268 -8.155 -6.162 1.00 63.47 182 LYS A C 1
ATOM 1400 O O . LYS A 1 182 ? -5.781 -8.423 -7.286 1.00 63.47 182 LYS A O 1
#

Sequence (182 aa):
TGEDALELAAVIDEIWPLQLVDLKDMEQMKVLYQLLSHLPHVVEHYLDSFIFPETCAHQGLKLSACGQELGGSLLFDRRLGFSGTPSDLLPVELGRCQYEKGSDGKMLHFLTSPAIMSALLMDMSWTVESLLMAIATGGYNALIDTGALITGFTNYEVAAFLLDHGLDGMEGVVFLDERDRK

Secondary structure (DSSP, 8-state):
-HHHHHHHHHHHTTPPPGGG--TT-HHHHHHHHHHHTT-HHHHHHHIIIIIHHHHHSS-SS-----HHHHTSTTT-S-------SS-S---GGG-S--PPTTHHHHHHHHHH-TTT----PPPTT--HHHHHHHHHHTT-S---S--HHHHS--HHHHHHHHHHH--TT-S------TTS--

Foldseek 3Di:
DVVVVVVVVVLVVVDDDPVPDDPPDPVSVVSVCVVQVPPPVSVVCCCPVPPCVVPVVDDPDDPDPDVQVVQDCPPDVDDPDDDDDPDQSHNVVVPGDDDDPCPVVVVVCQCPDPVRDDDDDDDPPDALLNVLLCVLAVLDDDDPPPDCVVHVDAQVRSQVSSVVRHDPPDPGDDDQHPVRDD

Radius of gyration: 29.29 Å; Cα contacts (8 Å, |Δi|>4): 92; chains: 1; bounding box: 56×47×76 Å

Organism: NCBI:txid1034831

Solvent-accessible surface area (backbone atoms only — not comparable to full-atom values): 11926 Å² total; per-residue (Å²): 108,83,62,58,60,54,54,52,54,61,52,55,80,70,61,65,59,79,91,71,62,50,92,85,39,66,69,60,47,50,56,51,43,70,72,41,66,80,36,67,70,52,47,49,48,47,41,62,75,54,47,43,62,70,65,57,72,75,53,102,67,76,89,61,96,44,78,36,49,66,63,26,76,87,78,38,94,76,82,94,79,87,87,74,78,98,57,91,74,56,22,76,91,75,50,76,87,79,77,67,88,59,52,67,58,51,52,51,48,46,73,68,30,75,92,78,36,86,85,83,87,76,63,97,83,66,47,56,67,59,51,48,51,52,47,20,70,62,79,68,91,76,84,75,88,76,46,47,84,80,58,76,41,52,61,64,56,48,44,52,51,30,64,77,68,38,43,88,94,56,96,73,78,86,50,62,48,102,82,74,43,116